Protein AF-A0A173MIW0-F1 (afdb_monomer_lite)

Organism: NCBI:txid477680

Structure (mmCIF, N/CA/C/O backbone):
data_AF-A0A173MIW0-F1
#
_entry.id   AF-A0A173MIW0-F1
#
loop_
_atom_site.group_PDB
_atom_site.id
_atom_site.type_symbol
_atom_site.label_atom_id
_atom_site.label_alt_id
_atom_site.label_comp_id
_atom_site.label_asym_id
_atom_site.label_entity_id
_atom_site.label_seq_id
_atom_site.pdbx_PDB_ins_code
_atom_site.Cartn_x
_atom_site.Cartn_y
_atom_site.Cartn_z
_atom_site.occupancy
_atom_site.B_iso_or_equiv
_atom_site.auth_seq_id
_atom_site.auth_comp_id
_atom_site.auth_asym_id
_atom_site.auth_atom_id
_atom_site.pdbx_PDB_model_num
ATOM 1 N N . MET A 1 1 ? -14.342 -73.926 -39.644 1.00 42.28 1 MET A N 1
ATOM 2 C CA . MET A 1 1 ? -14.025 -73.539 -41.035 1.00 42.28 1 MET A CA 1
ATOM 3 C C . MET A 1 1 ? -14.007 -72.017 -41.099 1.00 42.28 1 MET A C 1
ATOM 5 O O . MET A 1 1 ? -15.035 -71.404 -40.882 1.00 42.28 1 MET A O 1
ATOM 9 N N . THR A 1 2 ? -12.838 -71.423 -40.860 1.00 40.62 2 THR A N 1
ATOM 10 C CA . THR A 1 2 ? -11.973 -70.758 -41.864 1.00 40.62 2 THR A CA 1
ATOM 11 C C . THR A 1 2 ? -12.481 -69.389 -42.336 1.00 40.62 2 THR A C 1
ATOM 13 O O . THR A 1 2 ? -13.322 -69.283 -43.215 1.00 40.62 2 THR A O 1
ATOM 16 N N . LYS A 1 3 ? -11.899 -68.365 -41.691 1.00 42.38 3 LYS A N 1
ATOM 17 C CA . LYS A 1 3 ? -11.490 -67.027 -42.161 1.00 42.38 3 LYS A CA 1
ATOM 18 C C . LYS A 1 3 ? -11.879 -66.602 -43.584 1.00 42.38 3 LYS A C 1
ATOM 20 O O . LYS A 1 3 ? -11.460 -67.247 -44.536 1.00 42.38 3 LYS A O 1
ATOM 25 N N . GLN A 1 4 ? -12.373 -65.364 -43.685 1.00 41.50 4 GLN A N 1
ATOM 26 C CA . GLN A 1 4 ? -11.835 -64.333 -44.587 1.00 41.50 4 GLN A CA 1
ATOM 27 C C . GLN A 1 4 ? -12.365 -62.949 -44.165 1.00 41.50 4 GLN A C 1
ATOM 29 O O . GLN A 1 4 ? -13.558 -62.687 -44.245 1.00 41.50 4 GLN A O 1
ATOM 34 N N . ILE A 1 5 ? -11.477 -62.069 -43.692 1.00 49.19 5 ILE A N 1
ATOM 35 C CA . IL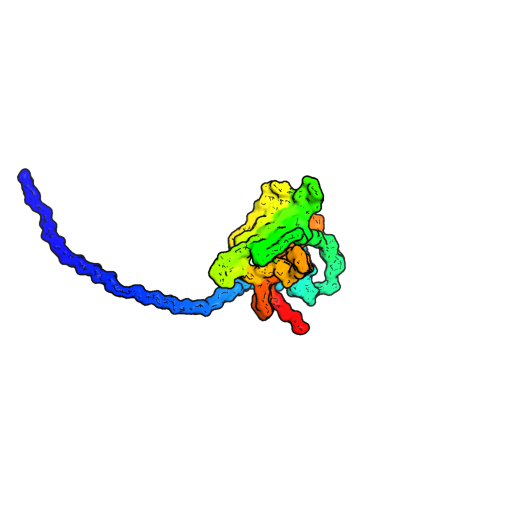E A 1 5 ? -11.728 -60.623 -43.580 1.00 49.19 5 ILE A CA 1
ATOM 36 C C . ILE A 1 5 ? -10.754 -59.976 -44.571 1.00 49.19 5 ILE A C 1
ATOM 38 O O . ILE A 1 5 ? -9.555 -60.258 -44.473 1.00 49.19 5 ILE A O 1
ATOM 42 N N . PRO A 1 6 ? -11.226 -59.194 -45.555 1.00 58.97 6 PRO A N 1
ATOM 43 C CA . PRO A 1 6 ? -10.360 -58.637 -46.578 1.00 58.97 6 PRO A CA 1
ATOM 44 C C . PRO A 1 6 ? -9.496 -57.501 -46.027 1.00 58.97 6 PRO A C 1
ATOM 46 O O . PRO A 1 6 ? -9.958 -56.594 -45.337 1.00 58.97 6 PRO A O 1
ATOM 49 N N . VAL A 1 7 ? -8.218 -57.589 -46.381 1.00 49.16 7 VAL A N 1
ATOM 50 C CA . VAL A 1 7 ? -7.202 -56.548 -46.275 1.00 49.16 7 VAL A CA 1
ATOM 51 C C . VAL A 1 7 ? -7.443 -55.558 -47.413 1.00 49.16 7 VAL A C 1
ATOM 53 O O . VAL A 1 7 ? -7.317 -55.929 -48.577 1.00 49.16 7 VAL A O 1
ATOM 56 N N . THR A 1 8 ? -7.749 -54.303 -47.090 1.00 54.94 8 THR A N 1
ATOM 57 C CA . THR A 1 8 ? -7.620 -53.179 -48.028 1.00 54.94 8 THR A CA 1
ATOM 58 C C . THR A 1 8 ? -6.562 -52.210 -47.524 1.00 54.94 8 THR A C 1
ATOM 60 O O . THR A 1 8 ? -6.736 -51.457 -46.572 1.00 54.94 8 THR A O 1
ATOM 63 N N . THR A 1 9 ? -5.434 -52.342 -48.200 1.00 50.84 9 THR A N 1
ATOM 64 C CA . THR A 1 9 ? -4.326 -51.435 -48.469 1.00 50.84 9 THR A CA 1
ATOM 65 C C . THR A 1 9 ? -4.626 -49.933 -48.331 1.00 50.84 9 THR A C 1
ATOM 67 O O . THR A 1 9 ? -5.465 -49.382 -49.031 1.00 50.84 9 THR A O 1
ATOM 70 N N . ALA A 1 10 ? -3.841 -49.306 -47.450 1.00 46.59 10 ALA A N 1
ATOM 71 C CA . ALA A 1 10 ? -3.084 -48.060 -47.604 1.00 46.59 10 ALA A CA 1
ATOM 72 C C . ALA A 1 10 ? -3.704 -46.849 -48.336 1.00 46.59 10 ALA A C 1
ATOM 74 O O . ALA A 1 10 ? -3.805 -46.833 -49.558 1.00 46.59 10 ALA A O 1
ATOM 75 N N . LEU A 1 11 ? -3.808 -45.730 -47.608 1.00 42.66 11 LEU A N 1
ATOM 76 C CA . LEU A 1 11 ? -3.118 -44.514 -48.044 1.00 42.66 11 LEU A CA 1
ATOM 77 C C . LEU A 1 11 ? -2.592 -43.727 -46.835 1.00 42.66 11 LEU A C 1
ATOM 79 O O . LEU A 1 11 ? -3.334 -43.279 -45.965 1.00 42.66 11 LEU A O 1
ATOM 83 N N . LEU A 1 12 ? -1.269 -43.619 -46.800 1.00 42.06 12 LEU A N 1
ATOM 84 C CA . LEU A 1 12 ? -0.461 -42.832 -45.884 1.00 42.06 12 LEU A CA 1
ATOM 85 C C . LEU A 1 12 ? -0.453 -41.387 -46.409 1.00 42.06 12 LEU A C 1
ATOM 87 O O . LEU A 1 12 ? 0.003 -41.159 -47.526 1.00 42.06 12 LEU A O 1
ATOM 91 N N . ALA A 1 13 ? -0.927 -40.419 -45.627 1.00 48.25 13 ALA A N 1
ATOM 92 C CA . ALA A 1 13 ? -0.708 -38.998 -45.898 1.00 48.25 13 ALA A CA 1
ATOM 93 C C . ALA A 1 13 ? 0.005 -38.368 -44.697 1.00 48.25 13 ALA A C 1
ATOM 95 O O . ALA A 1 13 ? -0.607 -37.834 -43.775 1.00 48.25 13 ALA A O 1
ATOM 96 N N . LEU A 1 14 ? 1.332 -38.497 -44.710 1.00 41.94 14 LEU A N 1
ATOM 97 C CA . LEU A 1 14 ? 2.254 -37.698 -43.911 1.00 41.94 14 LEU A CA 1
ATOM 98 C C . LEU A 1 14 ? 2.298 -36.286 -44.504 1.00 41.94 14 LEU A C 1
ATOM 100 O O . LEU A 1 14 ? 2.885 -36.082 -45.563 1.00 41.94 14 LEU A O 1
ATOM 104 N N . LEU A 1 15 ? 1.712 -35.316 -43.806 1.00 46.81 15 LEU A N 1
ATOM 105 C CA . LEU A 1 15 ? 2.009 -33.899 -44.002 1.00 46.81 15 LEU A CA 1
ATOM 106 C C . LEU A 1 15 ? 2.842 -33.422 -42.808 1.00 46.81 15 LEU A C 1
ATOM 108 O O . LEU A 1 15 ? 2.323 -32.977 -41.789 1.00 46.81 15 LEU A O 1
ATOM 112 N N . PHE A 1 16 ? 4.158 -33.584 -42.943 1.00 45.47 16 PHE A N 1
ATOM 113 C CA . PHE A 1 16 ? 5.137 -32.705 -42.304 1.00 45.47 16 PHE A CA 1
ATOM 114 C C . PHE A 1 16 ? 5.314 -31.446 -43.170 1.00 45.47 16 PHE A C 1
ATOM 116 O O . PHE A 1 16 ? 4.918 -31.464 -44.331 1.00 45.47 16 PHE A O 1
ATOM 123 N N . TYR A 1 17 ? 5.975 -30.425 -42.604 1.00 43.19 17 TYR A N 1
ATOM 124 C CA . TYR A 1 17 ? 6.303 -29.090 -43.148 1.00 43.19 17 TYR A CA 1
ATOM 125 C C . TYR A 1 17 ? 5.219 -28.029 -42.871 1.00 43.19 17 TYR A C 1
ATOM 127 O O . TYR A 1 17 ? 4.096 -28.157 -43.327 1.00 43.19 17 TYR A O 1
ATOM 135 N N . THR A 1 18 ? 5.439 -26.944 -42.122 1.00 45.34 18 THR A N 1
ATOM 136 C CA . THR A 1 18 ? 6.625 -26.361 -41.465 1.00 45.34 18 THR A CA 1
ATOM 137 C C . THR A 1 18 ? 6.152 -25.450 -40.333 1.00 45.34 18 THR A C 1
ATOM 139 O O . THR A 1 18 ? 5.170 -24.728 -40.491 1.00 45.34 18 THR A O 1
ATOM 142 N N . ASN A 1 19 ? 6.906 -25.412 -39.233 1.00 45.31 19 ASN A N 1
ATOM 143 C CA . ASN A 1 19 ? 6.847 -24.315 -38.274 1.00 45.31 19 ASN A CA 1
ATOM 144 C C . ASN A 1 19 ? 7.232 -23.011 -38.986 1.00 45.31 19 ASN A C 1
ATOM 146 O O . ASN A 1 19 ? 8.379 -22.858 -39.397 1.00 45.31 19 ASN A O 1
ATOM 150 N N . ILE A 1 20 ? 6.296 -22.070 -39.094 1.00 53.38 20 ILE A N 1
ATOM 151 C CA . ILE A 1 20 ? 6.634 -20.650 -39.165 1.00 53.38 20 ILE A CA 1
ATOM 152 C C . ILE A 1 20 ? 6.104 -20.039 -37.880 1.00 53.38 20 ILE A C 1
ATOM 154 O O . ILE A 1 20 ? 4.935 -19.691 -37.738 1.00 53.38 20 ILE A O 1
ATOM 158 N N . SER A 1 21 ? 7.011 -19.977 -36.914 1.00 47.22 21 SER A N 1
ATOM 159 C CA . SER A 1 21 ? 6.970 -19.043 -35.807 1.00 47.22 21 SER A CA 1
ATOM 160 C C . SER A 1 21 ? 6.893 -17.632 -36.380 1.00 47.22 21 SER A C 1
ATOM 162 O O . SER A 1 21 ? 7.907 -17.070 -36.791 1.00 47.22 21 SER A O 1
ATOM 164 N N . LEU A 1 22 ? 5.694 -17.054 -36.400 1.00 43.91 22 LEU A N 1
ATOM 165 C CA . LEU A 1 22 ? 5.554 -15.609 -36.481 1.00 43.91 22 LEU A CA 1
ATOM 166 C C . LEU A 1 22 ? 5.712 -15.061 -35.062 1.00 43.91 22 LEU A C 1
ATOM 168 O O . LEU A 1 22 ? 4.756 -14.780 -34.345 1.00 43.91 22 LEU A O 1
ATOM 172 N N . SER A 1 23 ? 6.970 -14.989 -34.638 1.00 45.12 23 SER A N 1
ATOM 173 C CA . SER A 1 23 ? 7.409 -14.084 -33.591 1.00 45.12 23 SER A CA 1
ATOM 174 C C . SER A 1 23 ? 7.197 -12.665 -34.104 1.00 45.12 23 SER A C 1
ATOM 176 O O . SER A 1 23 ? 7.993 -12.177 -34.905 1.00 45.12 23 SER A O 1
ATOM 178 N N . GLN A 1 24 ? 6.112 -12.027 -33.670 1.00 43.84 24 GLN A N 1
ATOM 179 C CA . GLN A 1 24 ? 5.998 -10.581 -33.734 1.00 43.84 24 GLN A CA 1
ATOM 180 C C . GLN A 1 24 ? 6.215 -10.019 -32.333 1.00 43.84 24 GLN A C 1
ATOM 182 O O . GLN A 1 24 ? 5.514 -10.341 -31.373 1.00 43.84 24 GLN A O 1
ATOM 187 N N . GLU A 1 25 ? 7.293 -9.252 -32.267 1.00 41.00 25 GLU A N 1
ATOM 188 C CA . GLU A 1 25 ? 7.792 -8.454 -31.167 1.00 41.00 25 GLU A CA 1
ATOM 189 C C . GLU A 1 25 ? 6.696 -7.690 -30.422 1.00 41.00 25 GLU A C 1
ATOM 191 O O . GLU A 1 25 ? 5.830 -7.047 -31.010 1.00 41.00 25 GLU A O 1
ATOM 196 N N . ALA A 1 26 ? 6.805 -7.741 -29.094 1.00 43.59 26 ALA A N 1
ATOM 197 C CA . ALA A 1 26 ? 6.688 -6.604 -28.190 1.00 43.59 26 ALA A CA 1
ATOM 198 C C . ALA A 1 26 ? 5.897 -5.386 -28.712 1.00 43.59 26 ALA A C 1
ATOM 200 O O . ALA A 1 26 ? 6.456 -4.328 -28.986 1.00 43.59 26 ALA A O 1
ATOM 201 N N . ALA A 1 27 ? 4.571 -5.488 -28.695 1.00 36.62 27 ALA A N 1
ATOM 202 C CA . ALA A 1 27 ? 3.715 -4.329 -28.500 1.00 36.62 27 ALA A CA 1
ATOM 203 C C . ALA A 1 27 ? 3.261 -4.321 -27.036 1.00 36.62 27 ALA A C 1
ATOM 205 O O . ALA A 1 27 ? 2.262 -4.926 -26.662 1.00 36.62 27 ALA A O 1
ATOM 206 N N . MET A 1 28 ? 4.099 -3.699 -26.202 1.00 36.75 28 MET A N 1
ATOM 207 C CA . MET A 1 28 ? 3.725 -2.898 -25.037 1.00 36.75 28 MET A CA 1
ATOM 208 C C . MET A 1 28 ? 2.389 -3.300 -24.387 1.00 36.75 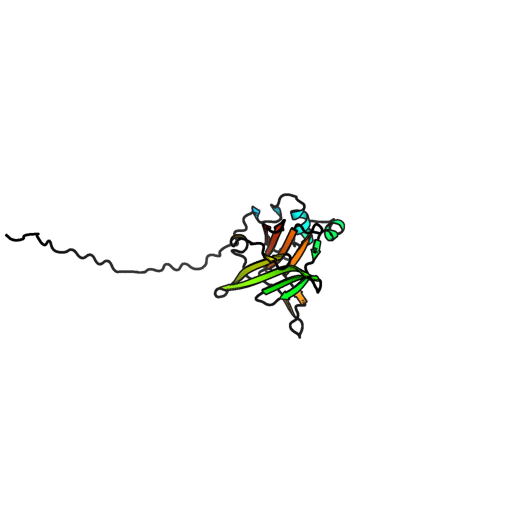28 MET A C 1
ATOM 210 O O . MET A 1 28 ? 1.336 -2.763 -24.721 1.00 36.75 28 MET A O 1
ATOM 214 N N . SER A 1 29 ? 2.439 -4.222 -23.417 1.00 37.22 29 SER A N 1
ATOM 215 C CA . SER A 1 29 ? 1.330 -4.449 -22.485 1.00 37.22 29 SER A CA 1
ATOM 216 C C . SER A 1 29 ? 1.165 -3.181 -21.647 1.00 37.22 29 SER A C 1
ATOM 218 O O . SER A 1 29 ? 1.741 -3.033 -20.561 1.00 37.22 29 SER A O 1
ATOM 220 N N . SER A 1 30 ? 0.433 -2.220 -22.212 1.00 40.16 30 SER A N 1
ATOM 221 C CA . SER A 1 30 ? -0.076 -1.053 -21.517 1.00 40.16 30 SER A CA 1
ATOM 222 C C . SER A 1 30 ? -0.692 -1.557 -20.228 1.00 40.16 30 SER A C 1
ATOM 224 O O . SER A 1 30 ? -1.511 -2.480 -20.257 1.00 40.16 30 SER A O 1
ATOM 226 N N . LEU A 1 31 ? -0.265 -0.985 -19.105 1.00 46.88 31 LEU A N 1
ATOM 227 C CA . LEU A 1 31 ? -1.005 -1.088 -17.861 1.00 46.88 31 LEU A CA 1
ATOM 228 C C . LEU A 1 31 ? -2.445 -0.709 -18.228 1.00 46.88 31 LEU A C 1
ATOM 230 O O . LEU A 1 31 ? -2.717 0.453 -18.520 1.00 46.88 31 LEU A O 1
ATOM 234 N N . SER A 1 32 ? -3.331 -1.695 -18.353 1.00 42.78 32 SER A N 1
ATOM 235 C CA . SER A 1 32 ? -4.752 -1.452 -18.544 1.00 42.78 32 SER A CA 1
ATOM 236 C C . SER A 1 32 ? -5.223 -0.909 -17.210 1.00 42.78 32 SER A C 1
ATOM 238 O O . SER A 1 32 ? -5.697 -1.663 -16.362 1.00 42.78 32 SER A O 1
ATOM 240 N N . THR A 1 33 ? -4.994 0.382 -16.975 1.00 52.06 33 THR A N 1
ATOM 241 C CA . THR A 1 33 ? -5.639 1.115 -15.900 1.00 52.06 33 THR A CA 1
ATOM 242 C C . THR A 1 33 ? -7.114 1.071 -16.241 1.00 52.06 33 THR A C 1
ATOM 244 O O . THR A 1 33 ? -7.608 1.894 -17.012 1.00 52.06 33 THR A O 1
ATOM 247 N N . ASN A 1 34 ? -7.807 0.050 -15.739 1.00 59.12 34 ASN A N 1
ATOM 248 C CA . ASN A 1 34 ? -9.256 0.058 -15.728 1.00 59.12 34 ASN A CA 1
ATOM 249 C C . ASN A 1 34 ? -9.639 1.388 -15.088 1.00 59.12 34 ASN A C 1
ATOM 251 O O . ASN A 1 34 ? -9.134 1.707 -14.014 1.00 59.12 34 ASN A O 1
ATOM 255 N N . SER A 1 35 ? -10.469 2.191 -15.753 1.00 61.88 35 SER A N 1
ATOM 256 C CA . SER A 1 35 ? -10.833 3.523 -15.253 1.00 61.88 35 SER A CA 1
ATOM 257 C C . SER A 1 35 ? -11.312 3.462 -13.796 1.00 61.88 35 SER A C 1
ATOM 259 O O . SER A 1 35 ? -10.950 4.318 -12.997 1.00 61.88 35 SER A O 1
ATOM 261 N N . ALA A 1 36 ? -12.003 2.381 -13.420 1.00 71.31 36 ALA A N 1
ATOM 262 C CA . ALA A 1 36 ? -12.444 2.083 -12.058 1.00 71.31 36 ALA A CA 1
ATOM 263 C C . ALA A 1 36 ? -11.325 2.010 -10.993 1.00 71.31 36 ALA A C 1
ATOM 265 O O . ALA A 1 36 ? -11.610 2.184 -9.812 1.00 71.31 36 ALA A O 1
ATOM 266 N N . GLU A 1 37 ? -10.071 1.766 -11.380 1.00 85.50 37 GLU A N 1
ATOM 267 C CA . GLU A 1 37 ? -8.916 1.691 -10.475 1.00 85.50 37 GLU A CA 1
ATOM 268 C C . GLU A 1 37 ? -8.193 3.040 -10.319 1.00 85.50 37 GLU A C 1
ATOM 270 O O . GLU A 1 37 ? -7.178 3.094 -9.643 1.00 85.50 37 GLU A O 1
ATOM 275 N N . SER A 1 38 ? -8.672 4.145 -10.898 1.00 90.38 38 SER A N 1
ATOM 276 C CA . SER A 1 38 ? -8.050 5.467 -10.700 1.00 90.38 38 SER A CA 1
ATOM 277 C C . SER A 1 38 ? -8.650 6.210 -9.508 1.00 90.38 38 SER A C 1
ATOM 279 O O . SER A 1 38 ? -9.868 6.229 -9.327 1.00 90.38 38 SER A O 1
ATOM 281 N N . PHE A 1 39 ? -7.816 6.943 -8.761 1.00 89.06 39 PHE A N 1
ATOM 282 C CA . PHE A 1 39 ? -8.225 7.796 -7.641 1.00 89.06 39 PHE A CA 1
ATOM 283 C C . PHE A 1 39 ? -9.384 8.740 -7.989 1.00 89.06 39 PHE A C 1
ATOM 285 O O . PHE A 1 39 ? -10.288 8.968 -7.182 1.00 89.06 39 PHE A O 1
ATOM 292 N N . THR A 1 40 ? -9.389 9.272 -9.213 1.00 86.88 40 THR A N 1
ATOM 293 C CA . THR A 1 40 ? -10.424 10.213 -9.667 1.00 86.88 40 THR A CA 1
ATOM 294 C C . THR A 1 40 ? -11.804 9.562 -9.773 1.00 86.88 40 THR A C 1
ATOM 296 O O . THR A 1 40 ? -12.804 10.234 -9.523 1.00 86.88 40 THR A O 1
ATOM 299 N N . GLN A 1 41 ? -11.851 8.259 -10.058 1.00 87.19 41 GLN A N 1
ATOM 300 C CA . GLN A 1 41 ? -13.071 7.485 -10.295 1.00 87.19 41 GLN A CA 1
ATOM 301 C C . GLN A 1 41 ? -13.634 6.828 -9.028 1.00 87.19 41 GLN A C 1
ATOM 303 O O . GLN A 1 41 ? -14.757 6.331 -9.038 1.00 87.19 41 GLN A O 1
ATOM 308 N N . ILE A 1 42 ? -12.896 6.852 -7.913 1.00 85.94 42 ILE A N 1
ATOM 309 C CA . ILE A 1 42 ? -13.403 6.367 -6.625 1.00 85.94 42 ILE A CA 1
ATOM 310 C C . ILE A 1 42 ? -14.541 7.286 -6.173 1.00 85.94 42 ILE A C 1
ATOM 312 O O . ILE A 1 42 ? -14.407 8.514 -6.207 1.00 85.94 42 ILE A O 1
ATOM 316 N N . GLN A 1 43 ? -15.649 6.706 -5.710 1.00 87.19 43 GLN A N 1
ATOM 317 C CA . GLN A 1 43 ? -16.739 7.464 -5.098 1.00 87.19 43 GLN A CA 1
ATOM 318 C C . GLN A 1 43 ? -16.221 8.279 -3.904 1.00 87.19 43 GLN A C 1
ATOM 320 O O . GLN A 1 43 ? -15.394 7.794 -3.121 1.00 87.19 43 GLN A O 1
ATOM 325 N N . ASP A 1 44 ? -16.712 9.512 -3.749 1.00 82.94 44 ASP A N 1
ATOM 326 C CA . ASP A 1 44 ? -16.379 10.294 -2.562 1.00 82.94 44 ASP A CA 1
ATOM 327 C C . ASP A 1 44 ? -16.806 9.540 -1.296 1.00 82.94 44 ASP A C 1
ATOM 329 O O . ASP A 1 44 ? -17.952 9.125 -1.129 1.00 82.94 44 ASP A O 1
ATOM 333 N N . SER A 1 45 ? -15.821 9.266 -0.451 1.00 88.88 45 SER A N 1
ATOM 334 C CA . SER A 1 45 ? -15.918 8.340 0.668 1.00 88.88 45 SER A CA 1
ATOM 335 C C . SER A 1 45 ? -14.791 8.616 1.654 1.00 88.88 45 SER A C 1
ATOM 337 O O . SER A 1 45 ? -13.796 9.266 1.326 1.00 88.88 45 SER A O 1
ATOM 339 N N . LEU A 1 46 ? -14.912 8.082 2.873 1.00 90.69 46 LEU A N 1
ATOM 340 C CA . LEU A 1 46 ? -13.826 8.159 3.851 1.00 90.69 46 LEU A CA 1
ATOM 341 C C . LEU A 1 46 ? -12.524 7.553 3.301 1.00 90.69 46 LEU A C 1
ATOM 343 O O . LEU A 1 46 ? -11.468 8.139 3.496 1.00 90.69 46 LEU A O 1
ATOM 347 N N . ILE A 1 47 ? -12.609 6.447 2.555 1.00 92.31 47 ILE A N 1
ATOM 348 C CA . ILE A 1 47 ? -11.453 5.805 1.915 1.00 92.31 47 ILE A CA 1
ATOM 349 C C . ILE A 1 47 ? -10.797 6.741 0.899 1.00 92.31 47 ILE A C 1
ATOM 351 O O . ILE A 1 47 ? -9.584 6.923 0.947 1.00 92.31 47 ILE A O 1
ATOM 355 N N . LYS A 1 48 ? -11.575 7.379 0.012 1.00 91.94 48 LYS A N 1
ATOM 356 C CA . LYS A 1 48 ? -11.028 8.340 -0.961 1.00 91.94 48 LYS A CA 1
ATOM 357 C C . LYS A 1 48 ? -10.299 9.484 -0.256 1.00 91.94 48 LYS A C 1
ATOM 359 O O . LYS A 1 48 ? -9.190 9.840 -0.647 1.00 91.94 48 LYS A O 1
ATOM 364 N N . ARG A 1 49 ? -10.895 10.021 0.813 1.00 90.31 49 ARG A N 1
ATOM 365 C CA . ARG A 1 49 ? -10.282 11.085 1.616 1.00 90.31 49 ARG A CA 1
ATOM 366 C C . ARG A 1 49 ? -8.996 10.626 2.304 1.00 90.31 49 ARG A C 1
ATOM 368 O O . ARG A 1 49 ? -8.008 11.342 2.232 1.00 90.31 49 ARG A O 1
ATOM 375 N N . GLU A 1 50 ? -8.988 9.440 2.914 1.00 92.50 50 GLU A N 1
ATOM 376 C CA . GLU A 1 50 ? -7.803 8.865 3.568 1.00 92.50 50 GLU A CA 1
ATOM 377 C C . GLU A 1 50 ? -6.670 8.601 2.556 1.00 92.50 50 GLU A C 1
ATOM 379 O O . GLU A 1 50 ? -5.534 8.998 2.810 1.00 92.50 50 GLU A O 1
ATOM 384 N N . ILE A 1 51 ? -6.965 8.029 1.380 1.00 92.81 51 ILE A N 1
ATOM 385 C CA . ILE A 1 51 ? -5.975 7.842 0.299 1.00 92.81 51 ILE A CA 1
ATOM 386 C C . ILE A 1 51 ? -5.389 9.185 -0.141 1.00 92.81 51 ILE A C 1
ATOM 388 O O . ILE A 1 51 ? -4.177 9.306 -0.336 1.00 92.81 51 ILE A O 1
ATOM 392 N N . GLY A 1 52 ? -6.229 10.217 -0.245 1.00 90.94 52 GLY A N 1
ATOM 393 C CA . GLY A 1 52 ? -5.804 11.544 -0.674 1.00 90.94 52 GLY A CA 1
ATOM 394 C C . GLY A 1 52 ? -4.810 12.247 0.256 1.00 90.94 52 GLY A C 1
ATOM 395 O O . GLY A 1 52 ? -4.197 13.224 -0.161 1.00 90.94 52 GLY A O 1
ATOM 396 N N . LEU A 1 53 ? -4.599 11.747 1.479 1.00 89.62 53 LEU A N 1
ATOM 397 C CA . LEU A 1 53 ? -3.622 12.302 2.425 1.00 89.62 53 LEU A CA 1
ATOM 398 C C . LEU A 1 53 ? -2.176 11.910 2.122 1.00 89.62 53 LEU A C 1
ATOM 400 O O . LEU A 1 53 ? -1.256 12.544 2.636 1.00 89.62 53 LEU A O 1
ATOM 404 N N . PHE A 1 54 ? -1.963 10.836 1.361 1.00 88.94 54 PHE A N 1
ATOM 405 C CA . PHE A 1 54 ? -0.621 10.300 1.117 1.00 88.94 54 PHE A CA 1
ATOM 406 C C . PHE A 1 54 ? -0.331 9.972 -0.346 1.00 88.94 54 PHE A C 1
ATOM 408 O O . PHE A 1 54 ? 0.840 9.872 -0.713 1.00 88.94 54 PHE A O 1
ATOM 415 N N . ASN A 1 55 ? -1.365 9.789 -1.166 1.00 88.62 55 ASN A N 1
ATOM 416 C CA . ASN A 1 55 ? -1.248 9.597 -2.605 1.00 88.62 55 ASN A CA 1
ATOM 417 C C . ASN A 1 55 ? -0.920 10.935 -3.299 1.00 88.62 55 ASN A C 1
ATOM 419 O O . ASN A 1 55 ? -1.409 11.989 -2.879 1.00 88.62 55 ASN A O 1
ATOM 423 N N . LEU A 1 56 ? -0.094 10.904 -4.348 1.00 86.56 56 LEU A N 1
ATOM 424 C CA . LEU A 1 56 ? 0.395 12.095 -5.046 1.00 86.56 56 LEU A CA 1
ATOM 425 C C . LEU A 1 56 ? -0.747 12.893 -5.684 1.00 86.56 56 LEU A C 1
ATOM 427 O O . LEU A 1 56 ? -0.825 14.108 -5.484 1.00 86.56 56 LEU A O 1
ATOM 431 N N . LYS A 1 57 ? -1.665 12.230 -6.398 1.00 82.56 57 LYS A N 1
ATOM 432 C CA . LYS A 1 57 ? -2.807 12.907 -7.036 1.00 82.56 57 LYS A CA 1
ATOM 433 C C . LYS A 1 57 ? -3.769 13.528 -6.026 1.00 82.56 57 LYS A C 1
ATOM 435 O O . LYS A 1 57 ? -4.255 14.640 -6.233 1.00 82.56 57 LYS A O 1
ATOM 440 N N . GLY A 1 58 ? -4.048 12.831 -4.928 1.00 75.25 58 GLY A N 1
ATOM 441 C CA . GLY A 1 58 ? -4.949 13.349 -3.896 1.00 75.25 58 GLY A CA 1
ATOM 442 C C . GLY A 1 58 ? -4.341 14.490 -3.073 1.00 75.25 58 GLY A C 1
ATOM 443 O 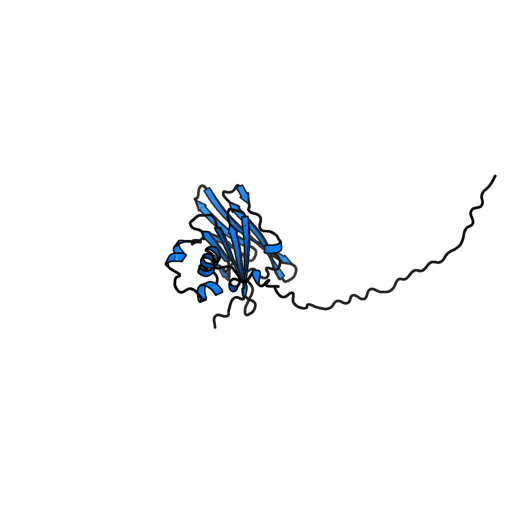O . GLY A 1 58 ? -5.038 15.461 -2.762 1.00 75.25 58 GLY A O 1
ATOM 444 N N . SER A 1 59 ? -3.032 14.427 -2.808 1.00 73.38 59 SER A N 1
ATOM 445 C CA . SER A 1 59 ? -2.308 15.462 -2.058 1.00 73.38 59 SER A CA 1
ATOM 446 C C . SER A 1 59 ? -2.297 16.805 -2.791 1.00 73.38 59 SER A C 1
ATOM 448 O O . SER A 1 59 ? -2.369 17.846 -2.148 1.00 73.38 59 SER A O 1
ATOM 450 N N . ALA A 1 60 ? -2.281 16.794 -4.127 1.00 66.56 60 ALA A N 1
ATOM 451 C CA . ALA A 1 60 ? -2.342 18.006 -4.947 1.00 66.56 60 ALA A CA 1
ATOM 452 C C . ALA A 1 60 ? -3.712 18.716 -4.920 1.00 66.56 60 ALA A C 1
ATOM 454 O O . ALA A 1 60 ? -3.806 19.875 -5.310 1.00 66.56 60 ALA A O 1
ATOM 455 N N . THR A 1 61 ? -4.776 18.036 -4.477 1.00 63.84 61 THR A N 1
ATOM 456 C CA . THR A 1 61 ? -6.164 18.523 -4.613 1.00 63.84 61 THR A CA 1
ATOM 457 C C . THR A 1 61 ? -6.774 18.993 -3.281 1.00 63.84 61 THR A C 1
ATOM 459 O O . THR A 1 61 ? -7.864 19.561 -3.267 1.00 63.84 61 THR A O 1
ATOM 462 N N . THR A 1 62 ? -6.110 18.773 -2.139 1.00 59.47 62 THR A N 1
ATOM 463 C CA . THR A 1 62 ? -6.770 18.864 -0.822 1.00 59.47 62 THR A CA 1
ATOM 464 C C . THR A 1 62 ? -6.158 19.946 0.077 1.00 59.47 62 THR A C 1
ATOM 466 O O . THR A 1 62 ? -5.098 19.744 0.655 1.00 59.47 62 THR A O 1
ATOM 469 N N . ASN A 1 63 ? -6.867 21.065 0.278 1.00 59.28 63 ASN A N 1
ATOM 470 C CA . ASN A 1 63 ? -6.425 22.198 1.119 1.00 59.28 63 ASN A CA 1
ATOM 471 C C . ASN A 1 63 ? -6.632 22.002 2.643 1.00 59.28 63 ASN A C 1
ATOM 473 O O . ASN A 1 63 ? -6.180 22.827 3.428 1.00 59.28 63 ASN A O 1
ATOM 477 N N . ASN A 1 64 ? -7.294 20.922 3.085 1.00 55.88 64 ASN A N 1
ATOM 478 C CA . ASN A 1 64 ? -7.656 20.671 4.496 1.00 55.88 64 ASN A CA 1
ATOM 479 C C . ASN A 1 64 ? -6.991 19.402 5.068 1.00 55.88 64 ASN A C 1
ATOM 481 O O . ASN A 1 64 ? -7.655 18.527 5.624 1.00 55.88 64 ASN A O 1
ATOM 485 N N . GLN A 1 65 ? -5.671 19.274 4.913 1.00 59.09 65 GLN A N 1
ATOM 486 C CA . GLN A 1 65 ? -4.939 18.065 5.314 1.00 59.09 65 GLN A CA 1
ATOM 487 C C . GLN A 1 65 ? -4.822 17.887 6.837 1.00 59.09 65 GLN A C 1
ATOM 489 O O . GLN A 1 65 ? -4.904 16.758 7.310 1.00 59.09 65 GLN A O 1
ATOM 494 N N . GLN A 1 66 ? -4.712 18.964 7.623 1.00 58.72 66 GLN A N 1
ATOM 495 C CA . GLN A 1 66 ? -4.371 18.869 9.053 1.00 58.72 66 GLN A CA 1
ATOM 496 C C . GLN A 1 66 ? -5.387 18.088 9.905 1.00 58.72 66 GLN A C 1
ATOM 498 O O . GLN A 1 66 ? -4.979 17.237 10.690 1.00 58.72 66 GLN A O 1
ATOM 503 N N . ALA A 1 67 ? -6.696 18.299 9.723 1.00 56.72 67 ALA A N 1
ATOM 504 C CA . ALA A 1 67 ? -7.718 17.612 10.526 1.00 56.72 67 ALA A CA 1
ATOM 505 C C . ALA A 1 67 ? -7.903 16.128 10.148 1.00 56.72 67 ALA A C 1
ATOM 507 O O . ALA A 1 67 ? -8.323 15.318 10.972 1.00 56.72 67 ALA A O 1
ATOM 508 N N . LEU A 1 68 ? -7.587 15.751 8.904 1.00 61.41 68 LEU A N 1
ATOM 509 C CA . LEU A 1 68 ? -7.680 14.366 8.438 1.00 61.41 68 LEU A CA 1
ATOM 510 C C . LEU A 1 68 ? -6.383 13.579 8.657 1.00 61.41 68 LEU A C 1
ATOM 512 O O . LEU A 1 68 ? -6.435 12.356 8.765 1.00 61.41 68 LEU A O 1
ATOM 516 N N . GLN A 1 69 ? -5.231 14.240 8.773 1.00 62.81 69 GLN A N 1
ATOM 517 C CA . GLN A 1 69 ? -3.950 13.566 8.998 1.00 62.81 69 GLN A CA 1
ATOM 518 C C . GLN A 1 69 ? -3.911 12.817 10.341 1.00 62.81 69 GLN A C 1
ATOM 520 O O . GLN A 1 69 ? -3.254 11.785 10.445 1.00 62.81 69 GLN A O 1
ATOM 525 N N . GLU A 1 70 ? -4.707 13.243 11.329 1.00 69.56 70 GLU A N 1
ATOM 526 C CA . GLU A 1 70 ? -4.887 12.533 12.605 1.00 69.56 70 GLU A CA 1
ATOM 527 C C . GLU A 1 70 ? -5.654 11.200 12.491 1.00 69.56 70 GLU A C 1
ATOM 529 O O . GLU A 1 70 ? -5.770 10.459 13.473 1.00 69.56 70 GLU A O 1
ATOM 534 N N . THR A 1 71 ? -6.213 10.883 11.319 1.00 83.88 71 THR A N 1
ATOM 535 C CA . THR A 1 71 ? -7.001 9.657 11.105 1.00 83.88 71 THR A CA 1
ATOM 536 C C . THR A 1 71 ? -6.162 8.464 10.662 1.00 83.88 71 THR A C 1
ATOM 538 O O . THR A 1 71 ? -6.649 7.335 10.741 1.00 83.88 71 THR A O 1
ATOM 541 N N . LEU A 1 72 ? -4.909 8.681 10.246 1.00 92.94 72 LEU A N 1
ATOM 542 C CA . LEU A 1 72 ? -4.015 7.626 9.778 1.00 92.94 72 LEU A CA 1
ATOM 543 C C . LEU A 1 72 ? -2.806 7.470 10.698 1.00 92.94 72 LEU A C 1
ATOM 545 O O . LEU A 1 72 ? -2.075 8.411 10.991 1.00 92.94 72 LEU A O 1
ATOM 549 N N . LEU A 1 73 ? -2.574 6.234 11.117 1.00 94.31 73 LEU A N 1
ATOM 550 C CA . LEU A 1 73 ? -1.409 5.809 11.869 1.00 94.31 73 LEU A CA 1
ATOM 551 C C . LEU A 1 73 ? -0.404 5.200 10.894 1.00 94.31 73 LEU A C 1
ATOM 553 O O . LEU A 1 73 ? -0.720 4.236 10.196 1.00 94.31 73 LEU A O 1
ATOM 557 N N . THR A 1 74 ? 0.808 5.743 10.841 1.00 93.81 74 THR A N 1
ATOM 558 C CA . THR A 1 74 ? 1.882 5.171 10.022 1.00 93.81 74 THR A CA 1
ATOM 559 C C . THR A 1 74 ? 2.319 3.820 10.582 1.00 93.81 74 THR A C 1
ATOM 561 O O . THR A 1 74 ? 2.640 3.702 11.765 1.00 93.81 74 THR A O 1
ATOM 564 N N . ILE A 1 75 ? 2.389 2.812 9.715 1.00 95.56 75 ILE A N 1
ATOM 565 C CA . ILE A 1 75 ? 2.977 1.507 10.018 1.00 95.56 75 ILE A CA 1
ATOM 566 C C . ILE A 1 75 ? 4.466 1.597 9.679 1.00 95.56 75 ILE A C 1
ATOM 568 O O . ILE A 1 75 ? 4.844 1.995 8.576 1.00 95.56 75 ILE A O 1
ATOM 572 N N . VAL A 1 76 ? 5.330 1.266 10.637 1.00 93.00 76 VAL A N 1
ATOM 573 C CA . VAL A 1 76 ? 6.767 1.528 10.516 1.00 93.00 76 VAL A CA 1
ATOM 574 C C . VAL A 1 76 ? 7.407 0.532 9.553 1.00 93.00 76 VAL A C 1
ATOM 576 O O . VAL A 1 76 ? 7.373 -0.674 9.792 1.00 93.00 76 VAL A O 1
ATOM 579 N N . LEU A 1 77 ? 8.060 1.035 8.503 1.00 92.69 77 LEU A N 1
ATOM 580 C CA . LEU A 1 77 ? 8.962 0.235 7.676 1.00 92.69 77 LEU A CA 1
ATOM 581 C C . LEU A 1 77 ? 10.194 -0.142 8.509 1.00 92.69 77 LEU A C 1
ATOM 583 O O . LEU A 1 77 ? 10.987 0.727 8.871 1.00 92.69 77 LEU A O 1
ATOM 587 N N . LYS A 1 78 ? 10.371 -1.427 8.824 1.00 91.62 78 LYS A N 1
ATOM 588 C CA . LYS A 1 78 ? 11.541 -1.890 9.591 1.00 91.62 78 LYS A CA 1
ATOM 589 C C . LYS A 1 78 ? 12.712 -2.224 8.679 1.00 91.62 78 LYS A C 1
ATOM 591 O O . LYS A 1 78 ? 13.862 -1.983 9.044 1.00 91.62 78 LYS A O 1
ATOM 596 N N . ARG A 1 79 ? 12.430 -2.839 7.526 1.00 90.19 79 ARG A N 1
ATOM 597 C CA . ARG A 1 79 ? 13.440 -3.345 6.589 1.00 90.19 79 ARG A CA 1
ATOM 598 C C . ARG A 1 79 ? 12.926 -3.285 5.160 1.00 90.19 79 ARG A C 1
ATOM 600 O O . ARG A 1 79 ? 11.735 -3.431 4.914 1.00 90.19 79 ARG A O 1
ATOM 607 N N . CYS A 1 80 ? 13.848 -3.145 4.228 1.00 90.88 80 CYS A N 1
ATOM 608 C CA . CYS A 1 80 ? 13.602 -3.316 2.807 1.00 90.88 80 CYS A CA 1
ATOM 609 C C . CYS A 1 80 ? 14.917 -3.658 2.106 1.00 90.88 80 CYS A C 1
ATOM 611 O O . CYS A 1 80 ? 16.004 -3.434 2.650 1.00 90.88 80 CYS A O 1
ATOM 613 N N . SER A 1 81 ? 14.789 -4.178 0.900 1.00 89.19 81 SER A N 1
ATOM 614 C CA . SER A 1 81 ? 15.849 -4.373 -0.081 1.00 89.19 81 SER A CA 1
ATOM 615 C C . SER A 1 81 ? 15.258 -4.120 -1.469 1.00 89.19 81 SER A C 1
ATOM 617 O O . SER A 1 81 ? 14.125 -3.657 -1.593 1.00 89.19 81 SER A O 1
ATOM 619 N N . ASP A 1 82 ? 15.977 -4.493 -2.519 1.00 86.62 82 ASP A N 1
ATOM 620 C CA . ASP A 1 82 ? 15.437 -4.479 -3.880 1.00 86.62 82 ASP A CA 1
ATOM 621 C C . ASP A 1 82 ? 14.378 -5.578 -4.103 1.00 86.62 82 ASP A C 1
ATOM 623 O O . ASP A 1 82 ? 13.573 -5.499 -5.030 1.00 86.62 82 ASP A O 1
ATOM 627 N N . SER A 1 83 ? 14.342 -6.597 -3.234 1.00 92.00 83 SER A N 1
ATOM 628 C CA . SER A 1 83 ? 13.445 -7.748 -3.365 1.00 92.00 83 SER A CA 1
ATOM 629 C C . SER A 1 83 ? 12.274 -7.767 -2.383 1.00 92.00 83 SER A C 1
ATOM 631 O O . SER A 1 83 ? 11.330 -8.527 -2.595 1.00 92.00 83 SER A O 1
ATOM 633 N N . PHE A 1 84 ? 12.302 -6.958 -1.318 1.00 94.50 84 PHE A N 1
ATOM 634 C CA . PHE A 1 84 ? 11.203 -6.921 -0.352 1.00 94.50 84 PHE A CA 1
ATOM 635 C C . PHE A 1 84 ? 11.060 -5.593 0.402 1.00 94.50 84 PHE A C 1
ATOM 637 O O . PHE A 1 84 ? 12.008 -4.818 0.539 1.00 94.50 84 PHE A O 1
ATOM 644 N N . ALA A 1 85 ? 9.879 -5.384 0.987 1.00 95.50 85 ALA A N 1
ATOM 645 C CA . ALA A 1 85 ? 9.614 -4.393 2.029 1.00 95.50 85 ALA A CA 1
ATOM 646 C C . ALA A 1 85 ? 8.875 -5.039 3.201 1.00 95.50 85 ALA A C 1
ATOM 648 O O . ALA A 1 85 ? 7.951 -5.823 3.001 1.00 95.50 85 ALA A O 1
ATOM 649 N N . TYR A 1 86 ? 9.264 -4.685 4.421 1.00 94.62 86 TYR A N 1
ATOM 650 C CA . TYR A 1 86 ? 8.718 -5.248 5.647 1.00 94.62 86 TYR A CA 1
ATOM 651 C C . TYR A 1 86 ? 8.298 -4.131 6.603 1.00 94.62 86 TYR A C 1
ATOM 653 O O . TYR A 1 86 ? 9.132 -3.349 7.083 1.00 94.62 86 TYR A O 1
ATOM 661 N N . PHE A 1 87 ? 7.002 -4.083 6.895 1.00 96.00 87 PHE A N 1
ATOM 662 C CA . PHE A 1 87 ? 6.390 -3.146 7.824 1.00 96.00 87 PHE A CA 1
ATOM 663 C C . PHE A 1 87 ? 5.848 -3.873 9.041 1.00 96.00 87 PHE A C 1
ATOM 665 O O . PHE A 1 87 ? 5.328 -4.984 8.942 1.00 96.00 87 PHE A O 1
ATOM 672 N N . GLU A 1 88 ? 5.918 -3.199 10.180 1.00 95.31 88 GLU A N 1
ATOM 673 C CA . GLU A 1 88 ? 5.473 -3.756 11.443 1.00 95.31 88 GLU A CA 1
ATOM 674 C C . GLU A 1 88 ? 4.850 -2.675 12.322 1.00 95.31 88 GLU A C 1
ATOM 676 O O . GLU A 1 88 ? 5.384 -1.571 12.479 1.00 95.31 88 GLU A O 1
ATOM 681 N N . GLN A 1 89 ? 3.727 -3.030 12.930 1.00 95.06 89 GLN A N 1
ATOM 682 C CA . GLN A 1 89 ? 3.084 -2.286 13.997 1.00 95.06 89 GLN A CA 1
ATOM 683 C C . GLN A 1 89 ? 2.795 -3.251 15.149 1.00 95.06 89 GLN A C 1
ATOM 685 O O . GLN A 1 89 ? 2.290 -4.355 14.946 1.00 95.06 89 GLN A O 1
ATOM 690 N N . GLY A 1 90 ? 3.117 -2.829 16.367 1.00 91.50 90 GLY A N 1
ATOM 691 C CA . GLY A 1 90 ? 2.991 -3.653 17.563 1.00 91.50 90 GLY A CA 1
ATOM 692 C C . GLY A 1 90 ? 3.886 -3.154 18.689 1.00 91.50 90 GLY A C 1
ATOM 693 O O . GLY A 1 90 ? 4.530 -2.108 18.577 1.00 91.50 90 GLY A O 1
ATOM 694 N N . SER A 1 91 ? 3.908 -3.907 19.782 1.00 87.50 91 SER A N 1
ATOM 695 C CA . SER A 1 91 ? 4.837 -3.707 20.893 1.00 87.50 91 SER A CA 1
ATOM 696 C C . SER A 1 91 ? 5.941 -4.765 20.859 1.00 87.50 91 SER A C 1
ATOM 698 O O . SER A 1 91 ? 5.891 -5.712 20.081 1.00 87.50 91 SER A O 1
ATOM 700 N N . ILE A 1 92 ? 6.916 -4.644 21.761 1.00 79.75 92 ILE A N 1
ATOM 701 C CA . ILE A 1 92 ? 7.961 -5.660 21.965 1.00 79.75 92 ILE A CA 1
ATOM 702 C C . ILE A 1 92 ? 7.419 -7.036 22.397 1.00 79.75 92 ILE A C 1
ATOM 704 O O . ILE A 1 92 ? 8.148 -8.018 22.321 1.00 79.75 92 ILE A O 1
ATOM 708 N N . ILE A 1 93 ? 6.170 -7.109 22.870 1.00 85.88 93 ILE A N 1
ATOM 709 C CA . ILE A 1 93 ? 5.555 -8.335 23.407 1.00 85.88 93 ILE A CA 1
ATOM 710 C C . ILE A 1 93 ? 4.495 -8.892 22.447 1.00 85.88 93 ILE A C 1
ATOM 712 O O . ILE A 1 93 ? 4.199 -10.083 22.487 1.00 85.88 93 ILE A O 1
ATOM 716 N N . ALA A 1 94 ? 3.905 -8.049 21.594 1.00 87.88 94 ALA A N 1
ATOM 717 C CA . ALA A 1 94 ? 2.808 -8.449 20.725 1.00 87.88 94 ALA A CA 1
ATOM 718 C C . ALA A 1 94 ? 2.874 -7.760 19.360 1.00 87.88 94 ALA A C 1
ATOM 720 O O . ALA A 1 94 ? 2.770 -6.532 19.257 1.00 87.88 94 ALA A O 1
ATOM 721 N N . LEU A 1 95 ? 2.963 -8.583 18.316 1.00 91.19 95 LEU A N 1
ATOM 722 C CA . LEU A 1 95 ? 2.760 -8.165 16.939 1.00 91.19 95 LEU A CA 1
ATOM 723 C C . LEU A 1 95 ? 1.268 -7.897 16.698 1.00 91.19 95 LEU A C 1
ATOM 725 O O . LEU A 1 95 ? 0.424 -8.764 16.920 1.00 91.19 95 LEU A O 1
ATOM 729 N N . ASP A 1 96 ? 0.934 -6.691 16.246 1.00 94.38 96 ASP A N 1
ATOM 730 C CA . ASP A 1 96 ? -0.443 -6.299 15.926 1.00 94.38 96 ASP A CA 1
ATOM 731 C C . ASP A 1 96 ? -0.704 -6.459 14.423 1.00 94.38 96 ASP A C 1
ATOM 733 O O . ASP A 1 96 ? -1.671 -7.107 14.021 1.00 94.38 96 ASP A O 1
ATOM 737 N N . LEU A 1 97 ? 0.203 -5.941 13.592 1.00 97.06 97 LEU A N 1
ATOM 738 C CA . LEU A 1 97 ? 0.109 -5.999 12.137 1.00 97.06 97 LEU A CA 1
ATOM 739 C C . LEU A 1 97 ? 1.498 -6.101 11.501 1.00 97.06 97 LEU A C 1
ATOM 741 O O . LEU A 1 97 ? 2.394 -5.316 11.818 1.00 97.06 97 LEU A O 1
ATOM 745 N N . LEU A 1 98 ? 1.640 -7.027 10.560 1.00 96.81 98 LEU A N 1
ATOM 746 C CA . LEU A 1 98 ? 2.821 -7.210 9.722 1.00 96.81 98 LEU A CA 1
ATOM 747 C C . LEU A 1 98 ? 2.406 -7.135 8.258 1.00 96.81 98 LEU A C 1
ATOM 749 O O . LEU A 1 98 ? 1.418 -7.750 7.856 1.00 96.81 98 LEU A O 1
ATOM 753 N N . ILE A 1 99 ? 3.160 -6.371 7.471 1.00 97.88 99 ILE A N 1
ATOM 754 C CA . ILE A 1 99 ? 2.987 -6.301 6.019 1.00 97.88 99 ILE A CA 1
ATOM 755 C C . ILE A 1 99 ? 4.316 -6.649 5.368 1.00 97.88 99 ILE A C 1
ATOM 757 O O . ILE A 1 99 ? 5.318 -5.971 5.601 1.00 97.88 99 ILE A O 1
ATOM 761 N N . HIS A 1 100 ? 4.315 -7.686 4.540 1.00 97.06 100 HIS A N 1
ATOM 762 C CA . HIS A 1 100 ? 5.484 -8.123 3.794 1.00 97.06 100 HIS A CA 1
ATOM 763 C C . HIS A 1 100 ? 5.178 -8.074 2.305 1.00 97.06 100 HIS A C 1
ATOM 765 O O . HIS A 1 100 ? 4.266 -8.742 1.830 1.00 97.06 100 HIS A O 1
ATOM 771 N N . ILE A 1 101 ? 5.934 -7.271 1.569 1.00 97.56 101 ILE A N 1
ATOM 772 C CA . ILE A 1 101 ? 5.814 -7.170 0.120 1.00 97.56 101 ILE A CA 1
ATOM 773 C C . ILE A 1 101 ? 7.039 -7.826 -0.486 1.00 97.56 101 ILE A C 1
ATOM 775 O O . ILE A 1 101 ? 8.156 -7.448 -0.140 1.00 97.56 101 ILE A O 1
ATOM 779 N N . HIS A 1 102 ? 6.828 -8.765 -1.402 1.00 96.31 102 HIS A N 1
ATOM 780 C CA . HIS A 1 102 ? 7.890 -9.429 -2.151 1.00 96.31 102 HIS A CA 1
ATOM 781 C C . HIS A 1 102 ? 7.819 -9.055 -3.611 1.00 96.31 102 HIS A C 1
ATOM 783 O O . HIS A 1 102 ? 6.736 -9.052 -4.204 1.00 96.31 102 HIS A O 1
ATOM 789 N N . SER A 1 103 ? 8.975 -8.812 -4.212 1.00 96.00 103 SER A N 1
ATOM 790 C CA . SER A 1 103 ? 9.093 -8.818 -5.658 1.00 96.00 103 SER A CA 1
ATOM 791 C C . SER A 1 103 ? 9.537 -10.186 -6.172 1.00 96.00 103 SER A C 1
ATOM 793 O O . SER A 1 103 ? 10.128 -10.999 -5.463 1.00 96.00 103 SER A O 1
ATOM 795 N N . LYS A 1 104 ? 9.216 -10.449 -7.433 1.00 95.12 104 LYS A N 1
ATOM 796 C CA . LYS A 1 104 ? 9.704 -11.592 -8.197 1.00 95.12 104 LYS A CA 1
ATOM 797 C C . LYS A 1 104 ? 10.345 -11.084 -9.477 1.00 95.12 104 LYS A C 1
ATOM 799 O O . LYS A 1 104 ? 9.856 -10.129 -10.078 1.00 95.12 104 LYS A O 1
ATOM 804 N N . ASN A 1 105 ? 11.409 -11.744 -9.905 1.00 93.88 105 ASN A N 1
ATOM 805 C CA . ASN A 1 105 ? 12.072 -11.443 -11.166 1.00 93.88 105 ASN A CA 1
ATOM 806 C C . ASN A 1 105 ? 11.606 -12.426 -12.239 1.00 93.88 105 ASN A C 1
ATOM 808 O O . ASN A 1 105 ? 11.463 -13.623 -11.987 1.00 93.88 105 ASN A O 1
ATOM 812 N N . THR A 1 106 ? 11.347 -11.925 -13.439 1.00 90.62 106 THR A N 1
ATOM 813 C CA . THR A 1 106 ? 10.964 -12.727 -14.601 1.00 90.62 106 THR A CA 1
ATOM 814 C C . THR A 1 106 ? 11.697 -12.172 -15.814 1.00 90.62 106 THR A C 1
ATOM 816 O O . THR A 1 106 ? 11.297 -11.171 -16.403 1.00 90.62 106 THR A O 1
ATOM 819 N N . GLY A 1 107 ? 12.826 -12.800 -16.149 1.00 90.44 107 GLY A N 1
ATOM 820 C CA . GLY A 1 107 ? 13.749 -12.281 -17.156 1.00 90.44 107 GLY A CA 1
ATOM 821 C C . GLY A 1 107 ? 14.366 -10.956 -16.707 1.00 90.44 107 GLY A C 1
ATOM 822 O O . GLY A 1 107 ? 15.002 -10.891 -15.659 1.00 90.44 107 GLY A O 1
ATOM 823 N N . THR A 1 108 ? 14.168 -9.910 -17.504 1.00 88.19 108 THR A N 1
ATOM 824 C CA . THR A 1 108 ? 14.679 -8.553 -17.251 1.00 88.19 108 THR A CA 1
ATOM 825 C C . THR A 1 108 ? 13.713 -7.676 -16.460 1.00 88.19 108 THR A C 1
ATOM 827 O O . THR A 1 108 ? 14.044 -6.534 -16.154 1.00 88.19 108 THR A O 1
ATOM 830 N N . GLU A 1 109 ? 12.513 -8.171 -16.160 1.00 89.94 109 GLU A N 1
ATOM 831 C CA . GLU A 1 109 ? 11.481 -7.403 -15.475 1.00 89.94 109 GLU A CA 1
ATOM 832 C C . GLU A 1 109 ? 11.269 -7.902 -14.047 1.00 89.94 109 GLU A C 1
ATOM 834 O O . GLU A 1 109 ? 11.274 -9.104 -13.761 1.00 89.94 109 GLU A O 1
ATOM 839 N N . THR A 1 110 ? 11.026 -6.958 -13.145 1.00 94.69 110 THR A N 1
ATOM 840 C CA . THR A 1 110 ? 10.662 -7.238 -11.758 1.00 94.69 110 THR A CA 1
ATOM 841 C C . THR A 1 110 ? 9.184 -6.927 -11.562 1.00 94.69 110 THR A C 1
ATOM 843 O O . THR A 1 110 ? 8.684 -5.901 -12.015 1.00 94.69 110 THR A O 1
ATOM 846 N N . TYR A 1 111 ? 8.473 -7.794 -10.856 1.00 96.44 111 TYR A N 1
ATOM 847 C CA . TYR A 1 111 ? 7.052 -7.665 -10.550 1.00 96.44 111 TYR A CA 1
ATOM 848 C C . TYR A 1 111 ? 6.840 -7.707 -9.046 1.00 96.44 111 TYR A C 1
ATOM 850 O O . TYR A 1 111 ? 7.623 -8.336 -8.339 1.00 96.44 111 TYR A O 1
ATOM 858 N N . VAL A 1 112 ? 5.755 -7.124 -8.541 1.00 96.94 112 VAL A N 1
ATOM 859 C CA . VAL A 1 112 ? 5.259 -7.521 -7.218 1.00 96.94 112 VAL A CA 1
ATOM 860 C C . VAL A 1 112 ? 4.787 -8.971 -7.330 1.00 96.94 112 VAL A C 1
ATOM 862 O O . VAL A 1 112 ? 3.999 -9.324 -8.206 1.00 96.94 112 VAL A O 1
ATOM 865 N N . GLY A 1 113 ? 5.358 -9.832 -6.496 1.00 95.75 113 GLY A N 1
ATOM 866 C CA . GLY A 1 113 ? 5.046 -11.253 -6.453 1.00 95.75 113 GLY A CA 1
ATOM 867 C C . GLY A 1 113 ? 3.928 -11.545 -5.469 1.00 95.75 113 GLY A C 1
ATOM 868 O O . GLY A 1 113 ? 2.956 -12.194 -5.839 1.00 95.75 113 GLY A O 1
ATOM 869 N N . ASN A 1 114 ? 4.071 -11.053 -4.238 1.00 95.75 114 ASN A N 1
ATOM 870 C CA . ASN A 1 114 ? 3.127 -11.307 -3.157 1.00 95.75 114 ASN A CA 1
ATOM 871 C C . ASN A 1 114 ? 3.069 -10.132 -2.169 1.00 95.75 114 ASN A C 1
ATOM 873 O O . ASN A 1 114 ? 4.046 -9.392 -2.017 1.00 95.75 114 ASN A O 1
ATOM 877 N N . ILE A 1 115 ? 1.931 -9.993 -1.489 1.00 97.69 115 ILE A N 1
ATOM 878 C CA . ILE A 1 115 ? 1.726 -9.070 -0.374 1.00 97.69 115 ILE A CA 1
ATOM 879 C C . ILE A 1 115 ? 1.056 -9.848 0.762 1.00 97.6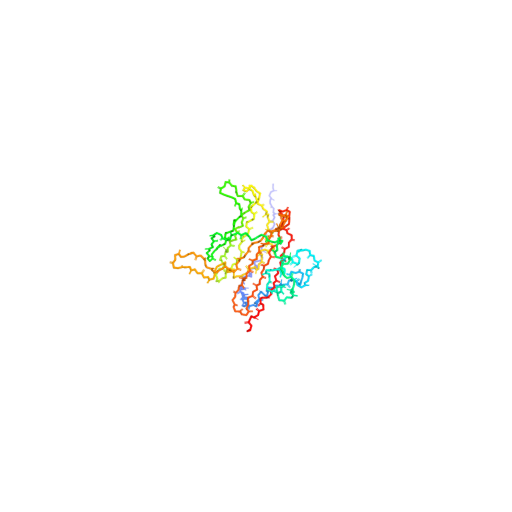9 115 ILE A C 1
ATOM 881 O O . ILE A 1 115 ? -0.140 -10.133 0.706 1.00 97.69 115 ILE A O 1
ATOM 885 N N . ASP A 1 116 ? 1.819 -10.147 1.808 1.00 96.88 116 ASP A N 1
ATOM 886 C CA . ASP A 1 116 ? 1.310 -10.789 3.016 1.00 96.88 116 ASP A CA 1
ATOM 887 C C . ASP A 1 116 ? 0.872 -9.721 4.018 1.00 96.88 116 ASP A C 1
ATOM 889 O O . ASP A 1 116 ? 1.673 -8.876 4.423 1.00 96.88 116 ASP A O 1
ATOM 893 N N . VAL A 1 117 ? -0.394 -9.764 4.439 1.00 97.69 117 VAL A N 1
ATOM 894 C CA . VAL A 1 117 ? -0.941 -8.892 5.489 1.00 97.69 117 VAL A CA 1
ATOM 895 C C . VAL A 1 117 ? -1.375 -9.762 6.660 1.00 97.69 117 VAL A C 1
ATOM 897 O O . VAL A 1 117 ? -2.398 -10.440 6.583 1.00 97.69 117 VAL A O 1
ATOM 900 N N . ILE A 1 118 ? -0.598 -9.760 7.741 1.00 96.56 118 ILE A N 1
ATOM 901 C CA . ILE A 1 118 ? -0.784 -10.650 8.891 1.00 96.56 118 ILE A CA 1
ATOM 902 C C . ILE A 1 118 ? -1.238 -9.838 10.105 1.00 96.56 118 ILE A C 1
ATOM 904 O O . ILE A 1 118 ? -0.534 -8.942 10.566 1.00 96.56 118 ILE A O 1
ATOM 908 N N . TYR A 1 119 ? -2.406 -10.179 10.644 1.00 95.19 119 TYR A N 1
ATOM 909 C CA . TYR A 1 119 ? -2.988 -9.597 11.850 1.00 95.19 119 TYR A CA 1
ATOM 910 C C . TYR A 1 119 ? -2.764 -10.516 13.053 1.00 95.19 119 TYR A C 1
ATOM 912 O O . TYR A 1 119 ? -3.021 -11.724 12.978 1.00 95.19 119 TYR A O 1
ATOM 920 N N . HIS A 1 120 ? -2.334 -9.928 14.172 1.00 91.19 120 HIS A N 1
ATOM 921 C CA . HIS A 1 120 ? -2.185 -10.593 15.474 1.00 91.19 120 HIS A CA 1
ATOM 922 C C . HIS A 1 120 ? -1.411 -11.924 15.424 1.00 91.19 120 HIS A C 1
ATOM 924 O O . HIS A 1 120 ? -1.753 -12.858 16.149 1.00 91.19 120 HIS A O 1
ATOM 930 N N . ASP A 1 121 ? -0.422 -12.019 14.526 1.00 82.31 121 ASP A N 1
ATOM 931 C CA . ASP A 1 121 ? 0.433 -13.198 14.300 1.00 82.31 121 ASP A CA 1
ATOM 932 C C . ASP A 1 121 ? -0.322 -14.511 13.993 1.00 82.31 121 ASP A C 1
ATOM 934 O O . ASP A 1 121 ? 0.167 -15.615 14.222 1.00 82.31 121 ASP A O 1
ATOM 938 N N . LYS A 1 122 ? -1.569 -14.412 13.516 1.00 84.69 122 LYS A N 1
ATOM 939 C CA . LYS A 1 122 ? -2.443 -15.585 13.317 1.00 84.69 122 LYS A CA 1
ATOM 940 C C . LYS A 1 122 ? -3.236 -15.542 12.028 1.00 84.69 122 LYS A C 1
ATOM 942 O O . LYS A 1 122 ? -3.484 -16.581 11.423 1.00 84.69 122 LYS A O 1
ATOM 947 N N . TYR A 1 123 ? -3.687 -14.357 11.633 1.00 91.75 123 TYR A N 1
ATOM 948 C CA . TYR A 1 123 ? -4.633 -14.216 10.539 1.00 91.75 123 TYR A CA 1
ATOM 949 C C . TYR A 1 123 ? -3.991 -13.494 9.362 1.00 91.75 123 TYR A C 1
ATOM 951 O O . TYR A 1 123 ? -3.750 -12.291 9.420 1.00 91.75 123 TYR A O 1
ATOM 959 N N . MET A 1 124 ? -3.740 -14.233 8.284 1.00 94.31 124 MET A N 1
ATOM 960 C CA . MET A 1 124 ? -3.247 -13.674 7.031 1.00 94.31 124 MET A CA 1
ATOM 961 C C . MET A 1 124 ? -4.423 -13.321 6.119 1.00 94.31 124 MET A C 1
ATOM 963 O O . MET A 1 124 ? -5.163 -14.198 5.665 1.00 94.31 124 MET A O 1
ATOM 967 N N . ALA A 1 125 ? -4.595 -12.032 5.841 1.00 94.44 125 ALA A N 1
ATOM 968 C CA . ALA A 1 125 ? -5.574 -11.564 4.878 1.00 94.44 125 ALA A CA 1
ATOM 969 C C . ALA A 1 125 ? -5.068 -11.829 3.456 1.00 94.44 125 ALA A C 1
ATOM 971 O O . ALA A 1 125 ? -3.964 -11.431 3.090 1.00 94.44 125 ALA A O 1
ATOM 972 N N . LYS A 1 126 ? -5.894 -12.497 2.648 1.00 93.00 126 LYS A N 1
ATOM 973 C CA . LYS A 1 126 ? -5.571 -12.789 1.249 1.00 93.00 126 LYS A CA 1
ATOM 974 C C . LYS A 1 126 ? -5.822 -11.562 0.377 1.00 93.00 126 LYS A C 1
ATOM 976 O O . LYS A 1 126 ? -6.917 -10.998 0.406 1.00 93.00 126 LYS A O 1
ATOM 981 N N . ILE A 1 127 ? -4.830 -11.206 -0.431 1.00 95.88 127 ILE A N 1
ATOM 982 C CA . ILE A 1 127 ? -4.971 -10.275 -1.552 1.00 95.88 127 ILE A CA 1
ATOM 983 C C . ILE A 1 127 ? -5.050 -11.129 -2.824 1.00 95.88 127 ILE A C 1
ATOM 985 O O . ILE A 1 127 ? -4.203 -12.002 -3.003 1.00 95.88 127 ILE A O 1
ATOM 989 N N . PRO A 1 128 ? -6.077 -10.958 -3.674 1.00 95.81 128 PRO A N 1
ATOM 990 C CA . PRO A 1 128 ? -6.237 -11.787 -4.861 1.00 95.81 128 PRO A CA 1
ATOM 991 C C . PRO A 1 128 ? -5.136 -11.496 -5.885 1.00 95.81 128 PRO A C 1
ATOM 993 O O . PRO A 1 128 ? -4.736 -10.344 -6.060 1.00 95.81 128 PRO A O 1
ATOM 996 N N . ASP A 1 129 ? -4.716 -12.520 -6.629 1.00 94.25 129 ASP A N 1
ATOM 997 C CA . ASP A 1 129 ? -3.666 -12.400 -7.650 1.00 94.25 129 ASP A CA 1
ATOM 998 C C . ASP A 1 129 ? -3.975 -11.310 -8.683 1.00 94.25 129 ASP A C 1
ATOM 1000 O O . ASP A 1 129 ? -3.072 -10.605 -9.125 1.00 94.25 129 ASP A O 1
ATOM 1004 N N . SER A 1 130 ? -5.253 -11.099 -9.021 1.00 93.94 130 SER A N 1
ATOM 1005 C CA . SER A 1 130 ? -5.689 -10.031 -9.932 1.00 93.94 130 SER A CA 1
ATOM 1006 C C . SER A 1 130 ? -5.339 -8.626 -9.434 1.00 93.94 130 SER A C 1
ATOM 1008 O O . SER A 1 130 ? -5.057 -7.746 -10.244 1.00 93.94 130 SER A O 1
ATOM 1010 N N . ALA A 1 131 ? -5.292 -8.412 -8.116 1.00 95.56 131 ALA A N 1
ATOM 1011 C CA . ALA A 1 131 ? -4.908 -7.136 -7.524 1.00 95.56 131 ALA A CA 1
ATOM 1012 C C . ALA A 1 131 ? -3.389 -6.895 -7.557 1.00 95.56 131 ALA A C 1
ATOM 1014 O O . ALA A 1 131 ? -2.946 -5.747 -7.463 1.00 95.56 131 ALA A O 1
ATOM 1015 N N . ILE A 1 132 ? -2.590 -7.953 -7.706 1.00 95.88 132 ILE A N 1
ATOM 1016 C CA . ILE A 1 132 ? -1.121 -7.904 -7.782 1.00 95.88 132 ILE A CA 1
ATOM 1017 C C . ILE A 1 132 ? -0.644 -7.976 -9.243 1.00 95.88 132 ILE A C 1
ATOM 1019 O O . ILE A 1 132 ? 0.416 -7.455 -9.595 1.00 95.88 132 ILE A O 1
ATOM 1023 N N . ALA A 1 133 ? -1.445 -8.582 -10.118 1.00 93.50 133 ALA A N 1
ATOM 1024 C CA . ALA A 1 133 ? -1.137 -8.765 -11.524 1.00 93.50 133 ALA A CA 1
ATOM 1025 C C . ALA A 1 133 ? -0.822 -7.432 -12.221 1.00 93.50 133 ALA A C 1
ATOM 1027 O O . ALA A 1 133 ? -1.523 -6.428 -12.055 1.00 93.50 133 ALA A O 1
ATOM 1028 N N . GLY A 1 134 ? 0.250 -7.449 -13.019 1.00 91.38 134 GLY A N 1
ATOM 1029 C CA . GLY A 1 134 ? 0.695 -6.315 -13.831 1.00 91.38 134 GLY A CA 1
ATOM 1030 C C . GLY A 1 134 ? 1.488 -5.241 -13.082 1.00 91.38 134 GLY A C 1
ATOM 1031 O O . GLY A 1 134 ? 1.968 -4.306 -13.718 1.00 91.38 134 GLY A O 1
ATOM 1032 N N . ILE A 1 135 ? 1.676 -5.366 -11.765 1.00 95.44 135 ILE A N 1
ATOM 1033 C CA . ILE A 1 135 ? 2.440 -4.389 -10.984 1.00 95.44 135 ILE A CA 1
ATOM 1034 C C . ILE A 1 135 ? 3.940 -4.637 -11.184 1.00 95.44 135 ILE A C 1
ATOM 1036 O O . ILE A 1 135 ? 4.526 -5.545 -10.595 1.00 95.44 135 ILE A O 1
ATOM 1040 N N . ARG A 1 136 ? 4.544 -3.830 -12.060 1.00 95.06 136 ARG A N 1
ATOM 1041 C CA . ARG A 1 136 ? 5.935 -3.920 -12.532 1.00 95.06 136 ARG A CA 1
ATOM 1042 C C . ARG A 1 136 ? 6.869 -2.912 -11.874 1.00 95.06 136 ARG A C 1
ATOM 1044 O O . ARG A 1 136 ? 6.445 -1.832 -11.466 1.00 95.06 136 ARG A O 1
ATOM 1051 N N . ASN A 1 137 ? 8.155 -3.235 -11.879 1.00 93.69 137 ASN A N 1
ATOM 1052 C CA . ASN A 1 137 ? 9.269 -2.416 -11.412 1.00 93.69 137 ASN A CA 1
ATOM 1053 C C . ASN A 1 137 ? 9.025 -1.841 -10.006 1.00 93.69 137 ASN A C 1
ATOM 1055 O O . ASN A 1 137 ? 9.048 -0.614 -9.835 1.00 93.69 137 ASN A O 1
ATOM 1059 N N . PRO A 1 138 ? 8.733 -2.701 -9.005 1.00 94.25 138 PRO A N 1
ATOM 1060 C CA . PRO A 1 138 ? 8.593 -2.250 -7.635 1.00 94.25 138 PRO A CA 1
ATOM 1061 C C . PRO A 1 138 ? 9.912 -1.656 -7.155 1.00 94.25 138 PRO A C 1
ATOM 1063 O O . PRO A 1 138 ? 10.971 -2.271 -7.272 1.00 94.25 138 PRO A O 1
ATOM 1066 N N . LYS A 1 139 ? 9.832 -0.462 -6.576 1.00 89.38 139 LYS A N 1
ATOM 1067 C CA . LYS A 1 139 ? 10.931 0.130 -5.823 1.00 89.38 139 LYS A CA 1
ATOM 1068 C C . LYS A 1 139 ? 10.494 0.206 -4.379 1.00 89.38 139 LYS A C 1
ATOM 1070 O O . LYS A 1 139 ? 9.546 0.919 -4.051 1.00 89.38 139 LYS A O 1
ATOM 1075 N N . PHE A 1 140 ? 11.154 -0.548 -3.514 1.00 91.06 140 PHE A N 1
ATOM 1076 C CA . PHE A 1 140 ? 10.846 -0.526 -2.088 1.00 91.06 140 PHE A CA 1
ATOM 1077 C C . PHE A 1 140 ? 11.609 0.598 -1.393 1.00 91.06 140 PHE A C 1
ATOM 1079 O O . PHE A 1 140 ? 11.015 1.418 -0.687 1.00 91.06 140 PHE A O 1
ATOM 1086 N N . CYS A 1 141 ? 12.910 0.678 -1.667 1.00 85.00 141 CYS A N 1
ATOM 1087 C CA . CYS A 1 141 ? 13.816 1.661 -1.099 1.00 85.00 141 CYS A CA 1
ATOM 1088 C C . CYS A 1 141 ? 14.692 2.288 -2.177 1.00 85.00 141 CYS A C 1
ATOM 1090 O O . CYS A 1 141 ? 15.122 1.624 -3.113 1.00 85.00 141 CYS A O 1
ATOM 1092 N N . SER A 1 142 ? 14.905 3.596 -2.062 1.00 72.25 142 SER A N 1
ATOM 1093 C CA . SER A 1 142 ? 15.594 4.407 -3.069 1.00 72.25 142 SER A CA 1
ATOM 1094 C C . SER A 1 142 ? 16.929 4.957 -2.582 1.00 72.25 142 SER A C 1
ATOM 1096 O O . SER A 1 142 ? 17.757 5.352 -3.398 1.00 72.25 142 SER A O 1
ATOM 1098 N N . GLN A 1 143 ? 17.163 4.982 -1.269 1.00 75.06 143 GLN A N 1
ATOM 1099 C CA . GLN A 1 143 ? 18.425 5.426 -0.686 1.00 75.06 143 GLN A CA 1
ATOM 1100 C C . GLN A 1 143 ? 18.784 4.578 0.526 1.00 75.06 143 GLN A C 1
ATOM 1102 O O . GLN A 1 143 ? 17.910 4.225 1.320 1.00 75.06 143 GLN A O 1
ATOM 1107 N N . TYR A 1 144 ? 20.078 4.321 0.701 1.00 72.56 144 TYR A N 1
ATOM 1108 C CA . TYR A 1 144 ? 20.621 3.546 1.809 1.00 72.56 144 TYR A CA 1
ATOM 1109 C C . TYR A 1 144 ? 21.772 4.300 2.483 1.00 72.56 144 TYR A C 1
ATOM 1111 O O . TYR A 1 144 ? 22.529 5.036 1.853 1.00 72.56 144 TYR A O 1
ATOM 1119 N N . THR A 1 145 ? 21.919 4.109 3.790 1.00 75.44 145 THR A N 1
ATOM 1120 C CA . THR A 1 145 ? 23.095 4.551 4.547 1.00 75.44 145 THR A CA 1
ATOM 1121 C C . THR A 1 145 ? 24.316 3.721 4.154 1.00 75.44 145 THR A C 1
ATOM 1123 O O . THR A 1 145 ? 24.188 2.607 3.650 1.00 75.44 145 THR A O 1
ATOM 1126 N N . LYS A 1 146 ? 25.519 4.184 4.522 1.00 75.88 146 LYS A N 1
ATOM 1127 C CA . LYS A 1 146 ? 26.767 3.403 4.387 1.00 75.88 146 LYS A CA 1
ATOM 1128 C C . LYS A 1 146 ? 26.730 2.035 5.097 1.00 75.88 146 LYS A C 1
ATOM 1130 O O . LYS A 1 146 ? 27.566 1.187 4.822 1.00 75.88 146 LYS A O 1
ATOM 1135 N N . ARG A 1 147 ? 25.778 1.821 6.018 1.00 77.31 147 ARG A N 1
ATOM 1136 C CA . ARG A 1 147 ? 25.535 0.549 6.728 1.00 77.31 147 ARG A CA 1
ATOM 1137 C C . ARG A 1 147 ? 24.331 -0.224 6.168 1.00 77.31 147 ARG A C 1
ATOM 1139 O O . ARG A 1 147 ? 23.743 -1.029 6.882 1.00 77.31 147 ARG A O 1
ATOM 1146 N N . ASN A 1 148 ? 23.922 0.073 4.936 1.00 67.81 148 ASN A N 1
ATOM 1147 C CA . ASN A 1 148 ? 22.805 -0.551 4.228 1.00 67.81 148 ASN A CA 1
ATOM 1148 C C . ASN A 1 148 ? 21.430 -0.437 4.921 1.00 67.81 148 ASN A C 1
ATOM 1150 O O . ASN A 1 148 ? 20.525 -1.227 4.669 1.00 67.81 148 ASN A O 1
ATOM 1154 N N . LYS A 1 149 ? 21.251 0.546 5.816 1.00 69.69 149 LYS A N 1
ATOM 1155 C CA . LYS A 1 149 ? 19.922 0.892 6.356 1.00 69.69 149 LYS A CA 1
ATOM 1156 C C . LYS A 1 149 ? 19.180 1.800 5.377 1.00 69.69 149 LYS A C 1
ATOM 1158 O O . LYS A 1 149 ? 19.809 2.755 4.926 1.00 69.69 149 LYS A O 1
ATOM 1163 N N . PRO A 1 150 ? 17.892 1.579 5.091 1.00 65.94 150 PRO A N 1
ATOM 1164 C CA . PRO A 1 150 ? 17.139 2.448 4.195 1.00 65.94 150 PRO A CA 1
ATOM 1165 C C . PRO A 1 150 ? 16.960 3.858 4.767 1.00 65.94 150 PRO A C 1
ATOM 1167 O O . PRO A 1 150 ? 16.692 4.021 5.955 1.00 65.94 150 PRO A O 1
ATOM 1170 N N . ILE A 1 151 ? 17.132 4.865 3.912 1.00 68.38 151 ILE A N 1
ATOM 1171 C CA . ILE A 1 151 ? 16.970 6.297 4.214 1.00 68.38 151 ILE A CA 1
ATOM 1172 C C . ILE A 1 151 ? 15.665 6.813 3.612 1.00 68.38 151 ILE A C 1
ATOM 1174 O O . ILE A 1 151 ? 14.909 7.512 4.280 1.00 68.38 151 ILE A O 1
ATOM 1178 N N . LEU A 1 152 ? 15.397 6.460 2.353 1.00 73.81 152 LEU A N 1
ATOM 1179 C CA . LEU A 1 152 ? 14.211 6.892 1.627 1.00 73.81 152 LEU A CA 1
ATOM 1180 C C . LEU A 1 152 ? 13.490 5.667 1.073 1.00 73.81 152 LEU A C 1
ATOM 1182 O O . LEU A 1 152 ? 14.084 4.856 0.361 1.00 73.81 152 LEU A O 1
ATOM 1186 N N . ALA A 1 153 ? 12.214 5.540 1.421 1.00 79.75 153 ALA A N 1
ATOM 1187 C CA . ALA A 1 153 ? 11.343 4.477 0.951 1.00 79.75 153 ALA A CA 1
ATOM 1188 C C . ALA A 1 153 ? 10.278 5.047 0.016 1.00 79.75 153 ALA A C 1
ATOM 1190 O 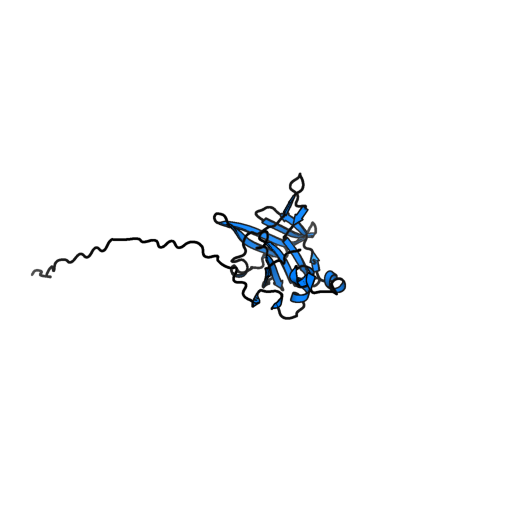O . ALA A 1 153 ? 9.656 6.072 0.298 1.00 79.75 153 ALA A O 1
ATOM 1191 N N . THR A 1 154 ? 10.066 4.357 -1.097 1.00 87.44 154 THR A N 1
ATOM 1192 C CA . THR A 1 154 ? 8.995 4.633 -2.064 1.00 87.44 154 THR A CA 1
ATOM 1193 C C . THR A 1 154 ? 7.739 3.816 -1.766 1.00 87.44 154 THR A C 1
ATOM 1195 O O . THR A 1 154 ? 6.730 3.965 -2.448 1.00 87.44 154 THR A O 1
ATOM 1198 N N . CYS A 1 155 ? 7.778 3.003 -0.709 1.00 93.31 155 CYS A N 1
ATOM 1199 C CA . CYS A 1 155 ? 6.639 2.299 -0.147 1.00 93.31 155 CYS A CA 1
ATOM 1200 C C . CYS A 1 155 ? 6.286 2.853 1.241 1.00 93.31 155 CYS A C 1
ATOM 1202 O O . CYS A 1 155 ? 7.158 3.238 2.023 1.00 93.31 155 CYS A O 1
ATOM 1204 N N . LYS A 1 156 ? 4.990 2.920 1.542 1.00 94.88 156 LYS A N 1
ATOM 1205 C CA . LYS A 1 156 ? 4.447 3.368 2.829 1.00 94.88 156 LYS A CA 1
ATOM 1206 C C . LYS A 1 156 ? 3.269 2.482 3.197 1.00 94.88 156 LYS A C 1
ATOM 1208 O O . LYS A 1 156 ? 2.596 1.954 2.316 1.00 94.88 156 LYS A O 1
ATOM 1213 N N . ALA A 1 157 ? 2.985 2.363 4.484 1.00 97.19 157 ALA A N 1
ATOM 1214 C CA . ALA A 1 157 ? 1.784 1.691 4.937 1.00 97.19 157 ALA A CA 1
ATOM 1215 C C . ALA A 1 157 ? 1.130 2.474 6.075 1.00 97.19 157 ALA A C 1
ATOM 1217 O O . ALA A 1 157 ? 1.814 3.069 6.911 1.00 97.19 157 ALA A O 1
ATOM 1218 N N . PHE A 1 158 ? -0.198 2.483 6.085 1.00 97.19 158 PHE A N 1
ATOM 1219 C CA . PHE A 1 158 ? -0.997 3.222 7.056 1.00 97.19 158 PHE A CA 1
ATOM 1220 C C . PHE A 1 158 ? -2.126 2.351 7.583 1.00 97.19 158 PHE A C 1
ATOM 1222 O O . PHE A 1 158 ? -2.655 1.499 6.872 1.00 97.19 158 PHE A O 1
ATOM 1229 N N . ARG A 1 159 ? -2.538 2.606 8.819 1.00 97.06 159 ARG A N 1
ATOM 1230 C CA . ARG A 1 159 ? -3.734 2.032 9.425 1.00 97.06 159 ARG A CA 1
ATOM 1231 C C . ARG A 1 159 ? -4.678 3.154 9.818 1.00 97.06 159 ARG A C 1
ATOM 1233 O O . ARG A 1 159 ? -4.238 4.144 10.393 1.00 97.06 159 ARG A O 1
ATOM 1240 N N . SER A 1 160 ? -5.968 3.008 9.551 1.00 95.88 160 SER A N 1
ATOM 1241 C CA . SER A 1 160 ? -6.952 3.963 10.060 1.00 95.88 160 SER A CA 1
ATOM 1242 C C . SER A 1 160 ? -6.991 3.956 11.593 1.00 95.88 160 SER A C 1
ATOM 1244 O O . SER A 1 160 ? -6.721 2.940 12.241 1.00 95.88 160 SER A O 1
ATOM 1246 N N . LYS A 1 161 ? -7.362 5.086 12.197 1.00 93.62 161 LYS A N 1
ATOM 1247 C CA . LYS A 1 161 ? -7.452 5.264 13.656 1.00 93.62 161 LYS A CA 1
ATOM 1248 C C . LYS A 1 161 ? -8.449 4.305 14.307 1.00 93.62 161 LYS A C 1
ATOM 1250 O O . LYS A 1 161 ? -8.193 3.796 15.395 1.00 93.62 161 LYS A O 1
ATOM 1255 N N . ASP A 1 162 ? -9.547 4.006 13.612 1.00 94.69 162 ASP A N 1
ATOM 1256 C CA . ASP A 1 162 ? -10.536 2.996 14.016 1.00 94.69 162 ASP A CA 1
ATOM 1257 C C . ASP A 1 162 ? -10.045 1.547 13.831 1.00 94.69 162 ASP A C 1
ATOM 1259 O O . ASP A 1 162 ? -10.757 0.607 14.172 1.00 94.69 162 ASP A O 1
ATOM 1263 N N . ARG A 1 163 ? -8.827 1.362 13.300 1.00 95.06 163 ARG A N 1
ATOM 1264 C CA . ARG A 1 163 ? -8.153 0.083 13.042 1.00 95.06 163 ARG A CA 1
ATOM 1265 C C . ARG A 1 163 ? -8.816 -0.821 12.007 1.00 95.06 163 ARG A C 1
ATOM 1267 O O . ARG A 1 163 ? -8.343 -1.945 11.825 1.00 95.06 163 ARG A O 1
ATOM 1274 N N . ARG A 1 164 ? -9.848 -0.338 11.314 1.00 96.00 164 ARG A N 1
ATOM 1275 C CA . ARG A 1 164 ? -10.633 -1.118 10.350 1.00 96.00 164 ARG A CA 1
ATOM 1276 C C . ARG A 1 164 ? -10.042 -1.135 8.950 1.00 96.00 164 ARG A C 1
ATOM 1278 O O . ARG A 1 164 ? -10.431 -1.991 8.166 1.00 96.00 164 ARG A O 1
ATOM 1285 N N . ARG A 1 165 ? -9.133 -0.220 8.611 1.00 97.44 165 ARG A N 1
ATOM 1286 C CA . ARG A 1 165 ? -8.548 -0.109 7.271 1.00 97.44 165 ARG A CA 1
ATOM 1287 C C . ARG A 1 165 ? -7.032 -0.128 7.330 1.00 97.44 165 ARG A C 1
ATOM 1289 O O . ARG A 1 165 ? -6.430 0.455 8.232 1.00 97.44 165 ARG A O 1
ATOM 1296 N N . VAL A 1 166 ? -6.429 -0.806 6.362 1.00 98.19 166 VAL A N 1
ATOM 1297 C CA . VAL A 1 166 ? -4.983 -0.809 6.131 1.00 98.19 166 VAL A CA 1
ATOM 1298 C C . VAL A 1 166 ? -4.739 -0.394 4.690 1.00 98.19 166 VAL A C 1
ATOM 1300 O O . VAL A 1 166 ? -5.374 -0.912 3.774 1.00 98.19 166 VAL A O 1
ATOM 1303 N N . TYR A 1 167 ? -3.812 0.535 4.509 1.00 98.12 167 TYR A N 1
ATOM 1304 C CA . TYR A 1 167 ? -3.395 1.068 3.224 1.00 98.12 167 TYR A CA 1
ATOM 1305 C C . TYR A 1 167 ? -1.954 0.672 2.969 1.00 98.12 167 TYR A C 1
ATOM 1307 O O . TYR A 1 167 ? -1.093 0.915 3.814 1.00 98.12 167 TYR A O 1
ATOM 1315 N N . ILE A 1 168 ? -1.690 0.093 1.804 1.00 98.25 168 ILE A N 1
ATOM 1316 C CA . ILE A 1 168 ? -0.344 -0.260 1.356 1.00 98.25 168 ILE A CA 1
ATOM 1317 C C . ILE A 1 168 ? -0.084 0.555 0.104 1.00 98.25 168 ILE A C 1
ATOM 1319 O O . ILE A 1 168 ? -0.735 0.339 -0.911 1.00 98.25 168 ILE A O 1
ATOM 1323 N N . TYR A 1 169 ? 0.827 1.511 0.193 1.00 97.12 169 TYR A N 1
ATOM 1324 C CA . TYR A 1 169 ? 1.162 2.444 -0.871 1.00 97.12 169 TYR A CA 1
ATOM 1325 C C . TYR A 1 169 ? 2.541 2.122 -1.442 1.00 97.12 169 TYR A C 1
ATOM 1327 O O . TYR A 1 169 ? 3.495 1.914 -0.687 1.00 97.12 169 TYR A O 1
ATOM 1335 N N . MET A 1 170 ? 2.670 2.148 -2.765 1.00 95.62 170 MET A N 1
ATOM 1336 C CA . MET A 1 170 ? 3.950 2.056 -3.459 1.00 95.62 1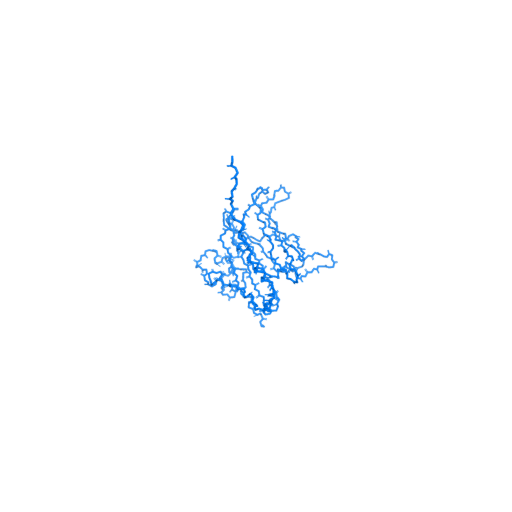70 MET A CA 1
ATOM 1337 C C . MET A 1 170 ? 4.011 3.024 -4.633 1.00 95.62 170 MET A C 1
ATOM 1339 O O . MET A 1 170 ? 3.050 3.176 -5.380 1.00 95.62 170 MET A O 1
ATOM 1343 N N . LEU A 1 171 ? 5.182 3.620 -4.822 1.00 94.06 171 LEU A N 1
ATOM 1344 C CA . LEU A 1 171 ? 5.556 4.355 -6.018 1.00 94.06 171 LEU A CA 1
ATOM 1345 C C . LEU A 1 171 ? 6.534 3.503 -6.837 1.00 94.06 171 LEU A C 1
ATOM 1347 O O . LEU A 1 171 ? 7.649 3.226 -6.393 1.00 94.06 171 LEU A O 1
ATOM 1351 N N . ASN A 1 172 ? 6.110 3.120 -8.036 1.00 93.12 172 ASN A N 1
ATOM 1352 C CA . ASN A 1 172 ? 6.799 2.185 -8.917 1.00 93.12 172 ASN A CA 1
ATOM 1353 C C . ASN A 1 172 ? 7.299 2.864 -10.194 1.00 93.12 172 ASN A C 1
ATOM 1355 O O . ASN A 1 172 ? 6.881 3.972 -10.541 1.00 93.12 172 ASN A O 1
ATOM 1359 N N . GLY A 1 173 ? 8.168 2.158 -10.920 1.00 90.06 173 GLY A N 1
ATOM 1360 C CA . GLY A 1 173 ? 8.710 2.613 -12.199 1.00 90.06 173 GLY A CA 1
ATOM 1361 C C . GLY A 1 173 ? 9.805 3.676 -12.074 1.00 90.06 173 GLY A C 1
ATOM 1362 O O . GLY A 1 173 ? 10.330 3.959 -10.994 1.00 90.06 173 GLY A O 1
ATOM 1363 N N . GLU A 1 174 ? 10.174 4.254 -13.217 1.00 85.25 174 GLU A N 1
ATOM 1364 C CA . GLU A 1 174 ? 11.242 5.249 -13.352 1.00 85.25 174 GLU A CA 1
ATOM 1365 C C . GLU A 1 174 ? 10.874 6.330 -14.369 1.00 85.25 174 GLU A C 1
ATOM 1367 O O . GLU A 1 174 ? 10.114 6.079 -15.309 1.00 85.25 174 GLU A O 1
ATOM 1372 N N . GLY A 1 175 ? 11.419 7.537 -14.176 1.00 86.12 175 GLY A N 1
ATOM 1373 C CA . GLY A 1 175 ? 11.204 8.675 -15.070 1.00 86.12 175 GLY A CA 1
ATOM 1374 C C . GLY A 1 175 ? 9.722 8.927 -15.364 1.00 86.12 175 GLY A C 1
ATOM 1375 O O . GLY A 1 175 ? 8.901 8.979 -14.449 1.00 86.12 175 GLY A O 1
ATOM 1376 N N . LYS A 1 176 ? 9.400 9.031 -16.658 1.00 83.88 176 LYS A N 1
ATOM 1377 C CA . LYS A 1 176 ? 8.053 9.313 -17.186 1.00 83.88 176 LYS A CA 1
ATOM 1378 C C . LYS A 1 176 ? 7.050 8.173 -17.001 1.00 83.88 176 LYS A C 1
ATOM 1380 O O . LYS A 1 176 ? 5.850 8.393 -17.087 1.00 83.88 176 LYS A O 1
ATOM 1385 N N . ASN A 1 177 ? 7.538 6.963 -16.731 1.00 86.06 177 ASN A N 1
ATOM 1386 C CA . ASN A 1 177 ? 6.717 5.761 -16.581 1.00 86.06 177 ASN A CA 1
ATOM 1387 C C . ASN A 1 177 ? 6.452 5.432 -15.106 1.00 86.06 177 ASN A C 1
ATOM 1389 O O . ASN A 1 177 ? 6.139 4.289 -14.764 1.00 86.06 177 ASN A O 1
ATOM 1393 N N . ARG A 1 178 ? 6.631 6.410 -14.211 1.00 91.25 178 ARG A N 1
ATOM 1394 C CA . ARG A 1 178 ? 6.311 6.243 -12.798 1.00 91.25 178 ARG A CA 1
ATOM 1395 C C . ARG A 1 178 ? 4.807 6.217 -12.577 1.00 91.25 178 ARG A C 1
ATOM 1397 O O . ARG A 1 178 ? 4.055 7.007 -13.142 1.00 91.25 178 ARG A O 1
ATOM 1404 N N . TYR A 1 179 ? 4.384 5.348 -11.677 1.00 93.75 179 TYR A N 1
ATOM 1405 C CA . TYR A 1 179 ? 2.994 5.233 -11.265 1.00 93.75 179 TYR A CA 1
ATOM 1406 C C . TYR A 1 179 ? 2.929 4.851 -9.792 1.00 93.75 179 TYR A C 1
ATOM 1408 O O . TYR A 1 179 ? 3.854 4.249 -9.247 1.00 93.75 179 TYR A O 1
ATOM 1416 N N . GLU A 1 180 ? 1.852 5.235 -9.134 1.00 94.69 180 GLU A N 1
ATOM 1417 C CA . GLU A 1 180 ? 1.569 4.868 -7.760 1.00 94.69 180 GLU A CA 1
ATOM 1418 C C . GLU A 1 180 ? 0.477 3.806 -7.714 1.00 94.69 180 GLU A C 1
ATOM 1420 O O . GLU A 1 180 ? -0.423 3.771 -8.554 1.00 94.69 180 GLU A O 1
ATOM 1425 N N . VAL A 1 181 ? 0.573 2.927 -6.726 1.00 96.56 181 VAL A N 1
ATOM 1426 C CA . VAL A 1 181 ? -0.433 1.919 -6.425 1.00 96.56 181 VAL A CA 1
ATOM 1427 C C . VAL A 1 181 ? -0.746 1.950 -4.937 1.00 96.56 181 VAL A C 1
ATOM 1429 O O . VAL A 1 181 ? 0.147 2.078 -4.101 1.00 96.56 181 VAL A O 1
ATOM 1432 N N . THR A 1 182 ? -2.028 1.860 -4.598 1.00 97.62 182 THR A N 1
ATOM 1433 C CA . THR A 1 182 ? -2.512 1.738 -3.223 1.00 97.62 182 THR A CA 1
ATOM 1434 C C . THR A 1 182 ? -3.439 0.539 -3.116 1.00 97.62 182 THR A C 1
ATOM 1436 O O . THR A 1 182 ? -4.493 0.537 -3.742 1.00 97.62 182 THR A O 1
ATOM 1439 N N . TRP A 1 183 ? -3.097 -0.458 -2.303 1.00 98.19 183 TRP A N 1
ATOM 1440 C CA . TRP A 1 183 ? -4.034 -1.515 -1.913 1.00 98.19 183 TRP A CA 1
ATOM 1441 C C . TRP A 1 183 ? -4.756 -1.118 -0.631 1.00 98.19 183 TRP A C 1
ATOM 1443 O O . TRP A 1 183 ? -4.139 -0.603 0.306 1.00 98.19 183 TRP A O 1
ATOM 1453 N N . VAL A 1 184 ? -6.061 -1.374 -0.595 1.00 97.75 184 VAL A N 1
ATOM 1454 C CA . VAL A 1 184 ? -6.931 -1.077 0.540 1.00 97.75 184 VAL A CA 1
ATOM 1455 C C . VAL A 1 184 ? -7.455 -2.384 1.107 1.00 97.75 184 VAL A C 1
ATOM 1457 O O . VAL A 1 184 ? -8.148 -3.143 0.427 1.00 97.75 184 VAL A O 1
ATOM 1460 N N . MET A 1 185 ? -7.153 -2.619 2.376 1.00 98.00 185 MET A N 1
ATOM 1461 C CA . MET A 1 185 ? -7.764 -3.672 3.173 1.00 98.00 185 MET A CA 1
ATOM 1462 C C . MET A 1 185 ? -8.808 -3.039 4.085 1.00 98.00 185 MET A C 1
ATOM 1464 O O . MET A 1 185 ? -8.541 -2.001 4.691 1.00 98.00 185 MET A O 1
ATOM 1468 N N . GLN A 1 186 ? -9.964 -3.676 4.234 1.00 97.06 186 GLN A N 1
ATOM 1469 C CA . GLN A 1 186 ? -11.002 -3.286 5.176 1.00 97.06 186 GLN A CA 1
ATOM 1470 C C . GLN A 1 186 ? -11.482 -4.509 5.960 1.00 97.06 186 GLN A C 1
ATOM 1472 O O . GLN A 1 186 ? -11.755 -5.558 5.382 1.00 97.06 186 GLN A O 1
ATOM 1477 N N . ASP A 1 187 ? -11.570 -4.375 7.284 1.00 96.06 187 ASP A N 1
ATOM 1478 C CA . ASP A 1 187 ? -12.049 -5.413 8.202 1.00 96.06 187 ASP A CA 1
ATOM 1479 C C . ASP A 1 187 ? -11.334 -6.764 7.993 1.00 96.06 187 ASP A C 1
ATOM 1481 O O . ASP A 1 187 ? -11.943 -7.833 7.993 1.00 96.06 187 ASP A O 1
ATOM 1485 N N . GLY A 1 188 ? -10.015 -6.707 7.764 1.00 94.94 188 GLY A N 1
ATOM 1486 C CA . GLY A 1 188 ? -9.170 -7.884 7.538 1.00 94.94 188 GLY A CA 1
ATOM 1487 C C . GLY A 1 188 ? -9.353 -8.553 6.170 1.00 94.94 188 GLY A C 1
ATOM 1488 O O . GLY A 1 188 ? -8.957 -9.707 5.994 1.00 94.94 188 GLY A O 1
ATOM 1489 N N . LYS A 1 189 ? -9.963 -7.873 5.195 1.00 96.50 189 LYS A N 1
ATOM 1490 C CA . LYS A 1 189 ? -10.174 -8.385 3.833 1.00 96.50 189 LYS A CA 1
ATOM 1491 C C . LYS A 1 189 ? -9.698 -7.380 2.797 1.00 96.50 189 LYS A C 1
ATOM 1493 O O . LYS A 1 189 ? -9.751 -6.177 3.030 1.00 96.50 189 LYS A O 1
ATOM 1498 N N . TYR A 1 190 ? -9.245 -7.871 1.649 1.00 97.12 190 TYR A N 1
ATOM 1499 C CA . TYR A 1 190 ? -8.967 -7.009 0.507 1.00 97.12 190 TYR A CA 1
ATOM 1500 C C . TYR A 1 190 ? -10.263 -6.361 0.013 1.00 97.12 190 TYR A C 1
ATOM 1502 O O . TYR A 1 190 ? -11.263 -7.053 -0.180 1.00 97.12 190 TYR A O 1
ATOM 1510 N N . LEU A 1 191 ? -10.237 -5.042 -0.168 1.00 96.00 191 LEU A N 1
ATOM 1511 C CA . LEU A 1 191 ? -11.370 -4.271 -0.667 1.00 96.00 191 LEU A CA 1
ATOM 1512 C C . LEU A 1 191 ? -11.152 -3.852 -2.119 1.00 96.00 191 LEU A C 1
ATOM 1514 O O . LEU A 1 191 ? -11.984 -4.132 -2.974 1.00 96.00 191 LEU A O 1
ATOM 1518 N N . THR A 1 192 ? -10.061 -3.134 -2.384 1.00 95.62 192 THR A N 1
ATOM 1519 C CA . THR A 1 192 ? -9.786 -2.564 -3.707 1.00 95.62 192 THR A CA 1
ATOM 1520 C C . THR A 1 192 ? -8.315 -2.187 -3.860 1.00 95.62 192 THR A C 1
ATOM 1522 O O . THR A 1 192 ? -7.545 -2.199 -2.894 1.00 95.62 192 THR A O 1
ATOM 1525 N N . ARG A 1 193 ? -7.916 -1.841 -5.084 1.00 96.00 193 ARG A N 1
ATOM 1526 C CA . ARG A 1 193 ? -6.653 -1.170 -5.375 1.00 96.00 193 ARG A CA 1
ATOM 1527 C C . ARG A 1 193 ? -6.901 0.089 -6.191 1.00 96.00 193 ARG A C 1
ATOM 1529 O O . ARG A 1 193 ? -7.887 0.193 -6.913 1.00 96.00 193 ARG A O 1
ATOM 1536 N N . VAL A 1 194 ? -5.962 1.011 -6.083 1.00 95.62 194 VAL A N 1
ATOM 1537 C CA . VAL A 1 194 ? -5.938 2.270 -6.818 1.00 95.62 194 VAL A CA 1
ATOM 1538 C C . VAL A 1 194 ? -4.605 2.362 -7.535 1.00 95.62 194 VAL A C 1
ATOM 1540 O O . VAL A 1 194 ? -3.583 2.101 -6.908 1.00 95.62 194 VAL A O 1
ATOM 1543 N N . ILE A 1 195 ? -4.605 2.692 -8.820 1.00 95.06 195 ILE A N 1
ATOM 1544 C CA . ILE A 1 195 ? -3.430 2.808 -9.675 1.00 95.06 195 ILE A CA 1
ATOM 1545 C C . ILE A 1 195 ? -3.531 4.113 -10.452 1.00 95.06 195 ILE A C 1
ATOM 1547 O O . ILE A 1 195 ? -4.495 4.350 -11.180 1.00 95.06 195 ILE A O 1
ATOM 1551 N N . ASP A 1 196 ? -2.496 4.938 -10.349 1.00 93.00 196 ASP A N 1
ATOM 1552 C CA . ASP A 1 196 ? -2.462 6.239 -10.999 1.00 93.00 196 ASP A CA 1
ATOM 1553 C C . ASP A 1 196 ? -1.064 6.566 -11.536 1.00 93.00 196 ASP A C 1
ATOM 1555 O O . ASP A 1 196 ? -0.065 6.259 -10.888 1.00 93.00 196 ASP A O 1
ATOM 1559 N N . PRO A 1 197 ? -0.949 7.224 -12.702 1.00 91.06 197 PRO A N 1
ATOM 1560 C CA . PRO A 1 197 ? 0.310 7.824 -13.126 1.00 91.06 197 PRO A CA 1
ATOM 1561 C C . PRO A 1 197 ? 0.813 8.818 -12.077 1.00 91.06 197 PRO A C 1
ATOM 1563 O O . PRO A 1 197 ? 0.049 9.672 -11.615 1.00 91.06 197 PRO A O 1
ATOM 1566 N N . ALA A 1 198 ? 2.095 8.734 -11.730 1.00 85.75 198 ALA A N 1
ATOM 1567 C CA . ALA A 1 198 ? 2.728 9.721 -10.873 1.00 85.75 198 ALA A CA 1
ATOM 1568 C C . ALA A 1 198 ? 3.051 10.941 -11.743 1.00 85.75 198 ALA A C 1
ATOM 1570 O O . ALA A 1 198 ? 3.870 10.840 -12.653 1.00 85.75 198 ALA A O 1
ATOM 1571 N N . ALA A 1 199 ? 2.385 12.072 -11.504 1.00 71.06 199 ALA A N 1
ATOM 1572 C CA . ALA A 1 199 ? 2.653 13.299 -12.251 1.00 71.06 199 ALA A CA 1
ATOM 1573 C C . ALA A 1 199 ? 4.129 13.722 -12.104 1.00 71.06 199 ALA A C 1
ATOM 1575 O O . ALA A 1 199 ? 4.738 13.516 -11.048 1.00 71.06 199 ALA A O 1
ATOM 1576 N N . GLU A 1 200 ? 4.704 14.304 -13.161 1.00 55.47 200 GLU A N 1
ATOM 1577 C CA . GLU A 1 200 ? 6.029 14.918 -13.081 1.00 55.47 200 GLU A CA 1
ATOM 1578 C C . GLU A 1 200 ? 5.976 16.084 -12.087 1.00 55.47 200 GLU A C 1
ATOM 1580 O O . GLU A 1 200 ? 5.120 16.962 -12.184 1.00 55.47 200 GLU A O 1
ATOM 1585 N N . VAL A 1 201 ? 6.892 16.086 -11.118 1.00 51.25 201 VAL A N 1
ATOM 1586 C CA . VAL A 1 201 ? 7.244 17.320 -10.416 1.00 51.25 201 VAL A CA 1
ATOM 1587 C C . VAL A 1 201 ? 8.142 18.071 -11.391 1.00 51.25 201 VAL A C 1
ATOM 1589 O O . VAL A 1 201 ? 9.305 17.700 -11.548 1.00 51.25 201 VAL A O 1
ATOM 1592 N N . SER A 1 202 ? 7.552 19.016 -12.124 1.00 36.44 202 SER A N 1
ATOM 1593 C CA . SER A 1 202 ? 8.264 19.990 -12.959 1.00 36.44 202 SER A CA 1
ATOM 1594 C C . SER A 1 202 ? 9.158 20.885 -12.115 1.00 36.44 202 SER A C 1
ATOM 1596 O O . SER A 1 202 ? 8.645 21.344 -11.066 1.00 36.44 202 SER A O 1
#

Secondary structure (DSSP, 8-state):
----------------------------------GGGSGGGSPSSHHHHHHTTTSHHHHTT-S-HHHHHTTEEEEEEEEE-SSEEEEEEE-SS-EEEEEEEEEEEETTEEEEEEEEEEETTTEEEPPPHHHHTT-BS--SEEEE-TTS-EEEESEEEEEETTS-EEEEEEEESSGGG-EEEEEEEETTEEEEEEEEE-----

Radius of gyration: 25.38 Å; chains: 1; bounding box: 44×96×72 Å

Foldseek 3Di:
DDDDDDDDDDDDDDDDDDDDPPPDDDDDPPPPQPVCQALVNDPPDLVSQLCLLPDQVSVVPDPPNPVNVVFKDWFDFPDDDQFKTWTFDDDPVWTAWIWIWGWDDDPPWIFTDDIWIDGRNPATADDDVVLRPPHTAFFQADDADPVRHGDGGQWTWIATPVRFKIKTKGWGDDDQQIKIKIWIGGNSYTDGMHIGGNDDPD

pLDDT: mean 80.66, std 19.23, range [36.44, 98.25]

Sequence (202 aa):
MTKQIPVTTALLALLFYTNISLSQEAAMSSLSTNSAESFTQIQDSLIKREIGLFNLKGSATTNNQQALQETLLTIVLKRCSDSFAYFEQGSIIALDLLIHIHSKNTGTETYVGNIDVIYHDKYMAKIPDSAIAGIRNPKFCSQYTKRNKPILATCKAFRSKDRRRVYIYMLNGEGKNRYEVTWVMQDGKYLTRVIDPAAEVS